Protein AF-A0A8X6QY34-F1 (afdb_monomer)

Organism: Nephila pilipes (NCBI:txid299642)

Secondary structure (DSSP, 8-state):
--HHHHHHHHHHHHHTT----HHHHHHHHHHHHHTTT-S---STTHHHHHHHHHHHHHHHS-HHHHHHHHHHSSPPPHHHHHHHHHHHHHHHHHHHHHHS------SS---S--TTSSTTPPPPSS-HHHHHIIIIIIIHHHH---HHHHHHHHHHTTTGGG-HHHHHHHHTS--TT--

InterPro domains:
  IPR051703 NF-kappa-B Signaling Regulator [PTHR46609] (2-179)

Radius of gyration: 26.58 Å; Cα contacts (8 Å, |Δi|>4): 79; chains: 1; bounding box: 64×50×68 Å

Sequence (179 aa):
MNVVNNLADNSKSLLFSANNNCVEQFHSIVAKFIGGKRVNFCLRRSYLARCSGAVISHNSGSFMSRVHKSMYNTSPGNFVKSTERRRENDLIRRKRKKSWPRCRKSLFLEKGHNKNYGVRAEKPDLSEDIFSQKKKGRLLSTLQLSIEERKSIERKTVEQRKSPLWREERRKRLTASDF

Mean predicted aligned error: 18.06 Å

Solvent-accessible surface area (backbone atoms only — not comparable to full-atom values): 10918 Å² total; per-residue (Å²): 132,61,69,66,57,58,48,62,77,42,43,66,38,62,76,66,71,48,84,77,47,66,67,59,57,50,47,58,42,32,44,59,59,49,51,68,93,73,65,82,87,85,52,90,64,55,65,58,54,28,46,54,50,28,51,47,29,71,76,63,70,42,40,68,53,52,51,40,30,74,75,65,78,40,83,61,58,68,66,62,55,50,54,42,50,49,50,50,51,50,53,52,51,51,53,57,60,66,73,46,84,69,81,69,79,70,81,78,70,69,90,61,73,50,52,89,52,67,98,70,30,60,75,72,98,57,56,70,68,59,45,49,48,49,49,58,60,55,51,46,50,73,67,63,67,54,75,66,56,49,54,52,50,50,70,69,23,70,66,35,91,78,24,68,64,33,54,52,61,47,73,78,45,94,46,97,89,70,126

Structure (mmCIF, N/CA/C/O backbone):
data_AF-A0A8X6QY34-F1
#
_entry.id   AF-A0A8X6QY34-F1
#
loop_
_atom_site.group_PDB
_atom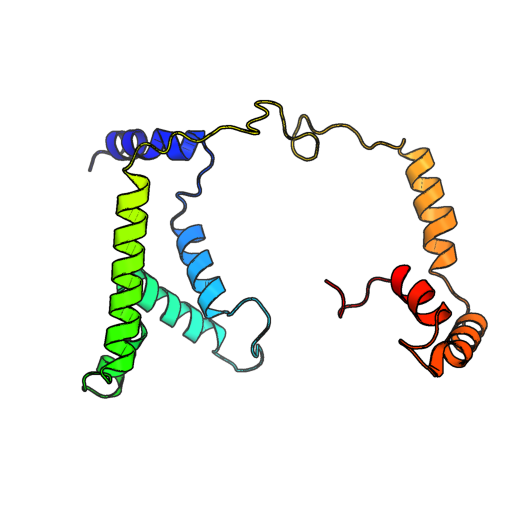_site.id
_atom_site.type_symbol
_atom_site.label_atom_id
_atom_site.label_alt_id
_atom_site.label_comp_id
_atom_site.label_asym_id
_atom_site.label_entity_id
_atom_site.label_seq_id
_atom_site.pdbx_PDB_ins_code
_atom_site.Cartn_x
_atom_site.Cartn_y
_atom_site.Cartn_z
_atom_site.occupancy
_atom_site.B_iso_or_equiv
_atom_site.auth_seq_id
_atom_site.auth_comp_id
_atom_site.auth_asym_id
_atom_site.auth_atom_id
_atom_site.pdbx_PDB_model_num
ATOM 1 N N . MET A 1 1 ? 32.448 5.132 -10.428 1.00 47.31 1 MET A N 1
ATOM 2 C CA . MET A 1 1 ? 31.646 6.212 -9.809 1.00 47.31 1 MET A CA 1
ATOM 3 C C . MET A 1 1 ? 32.173 6.456 -8.406 1.00 47.31 1 MET A C 1
ATOM 5 O O . MET A 1 1 ? 32.172 5.522 -7.617 1.00 47.31 1 MET A O 1
ATOM 9 N N . ASN A 1 2 ? 32.664 7.665 -8.119 1.00 67.06 2 ASN A N 1
ATOM 10 C CA . ASN A 1 2 ? 33.228 8.020 -6.814 1.00 67.06 2 ASN A CA 1
ATOM 11 C C . ASN A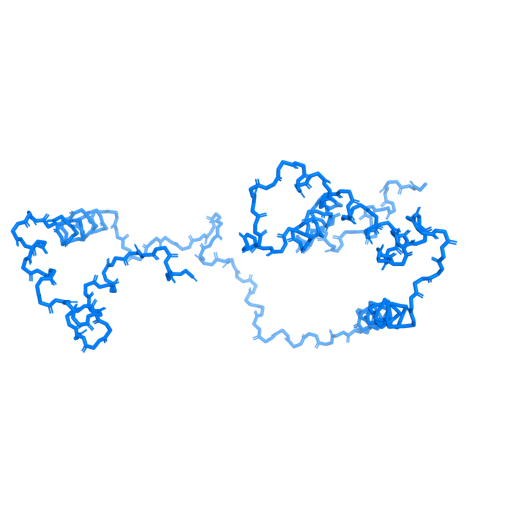 1 2 ? 32.153 7.957 -5.720 1.00 67.06 2 ASN A C 1
ATOM 13 O O . ASN A 1 2 ? 31.102 8.584 -5.851 1.00 67.06 2 ASN A O 1
ATOM 17 N N . VAL A 1 3 ? 32.427 7.230 -4.634 1.00 62.47 3 VAL A N 1
ATOM 18 C CA . VAL A 1 3 ? 31.523 7.077 -3.476 1.00 62.47 3 VAL A CA 1
ATOM 19 C C . VAL A 1 3 ? 31.117 8.440 -2.903 1.00 62.47 3 VAL A C 1
ATOM 21 O O . VAL A 1 3 ? 29.960 8.644 -2.544 1.00 62.47 3 VAL A O 1
ATOM 24 N N . VAL A 1 4 ? 32.043 9.402 -2.922 1.00 74.12 4 VAL A N 1
ATOM 25 C CA . VAL A 1 4 ? 31.829 10.789 -2.484 1.00 74.12 4 VAL A CA 1
ATOM 26 C C . VAL A 1 4 ? 30.781 11.511 -3.335 1.00 74.12 4 VAL A C 1
ATOM 28 O O . VAL A 1 4 ? 29.925 12.199 -2.789 1.00 74.12 4 VAL A O 1
ATOM 31 N N . ASN A 1 5 ? 30.778 11.302 -4.655 1.00 76.00 5 ASN A N 1
ATOM 32 C CA . ASN A 1 5 ? 29.801 11.936 -5.547 1.00 76.00 5 ASN A CA 1
ATOM 33 C C . ASN A 1 5 ? 28.402 11.352 -5.321 1.00 76.00 5 ASN A C 1
ATOM 35 O O . ASN A 1 5 ? 27.430 12.090 -5.227 1.00 76.00 5 ASN A O 1
ATOM 39 N N . ASN A 1 6 ? 28.311 10.035 -5.119 1.00 73.62 6 ASN A N 1
ATOM 40 C CA . ASN A 1 6 ? 27.042 9.376 -4.807 1.00 73.62 6 ASN A CA 1
ATOM 41 C C . ASN A 1 6 ? 26.473 9.837 -3.447 1.00 73.62 6 ASN A C 1
ATOM 43 O O . ASN A 1 6 ? 25.263 10.008 -3.291 1.00 73.62 6 ASN A O 1
ATOM 47 N N . LEU A 1 7 ? 27.344 10.085 -2.464 1.00 72.50 7 LEU A N 1
ATOM 48 C CA . LEU A 1 7 ? 26.958 10.658 -1.174 1.00 72.50 7 LEU A CA 1
ATOM 49 C C . LEU A 1 7 ? 26.492 12.114 -1.318 1.00 72.50 7 LEU A C 1
ATOM 51 O O . LEU A 1 7 ? 25.461 12.485 -0.756 1.00 72.50 7 LEU A O 1
ATOM 55 N N . ALA A 1 8 ? 27.216 12.924 -2.092 1.00 78.88 8 ALA A N 1
ATOM 56 C CA . ALA A 1 8 ? 26.880 14.322 -2.344 1.00 78.88 8 ALA A CA 1
ATOM 57 C C . ALA A 1 8 ? 25.523 14.459 -3.055 1.00 78.88 8 ALA A C 1
ATOM 59 O O . ALA A 1 8 ? 24.670 15.230 -2.603 1.00 78.88 8 ALA A O 1
ATOM 60 N N . ASP A 1 9 ? 25.277 13.643 -4.081 1.00 78.12 9 ASP A N 1
ATOM 61 C CA . ASP A 1 9 ? 24.031 13.638 -4.854 1.00 78.12 9 ASP A CA 1
ATOM 62 C C . ASP A 1 9 ? 22.816 13.228 -4.001 1.00 78.12 9 ASP A C 1
ATOM 64 O O . ASP A 1 9 ? 21.707 13.736 -4.192 1.00 78.12 9 ASP A O 1
ATOM 68 N N . ASN A 1 10 ? 23.024 12.356 -3.006 1.00 67.69 10 ASN A N 1
ATOM 69 C CA . ASN A 1 10 ? 21.971 11.844 -2.121 1.00 67.69 10 ASN A CA 1
ATOM 70 C C . ASN A 1 10 ? 21.897 12.531 -0.743 1.00 67.69 10 ASN A C 1
ATOM 72 O O . ASN A 1 10 ? 21.023 12.193 0.064 1.00 67.69 10 ASN A O 1
ATOM 76 N N . SER A 1 11 ? 22.755 13.521 -0.480 1.00 80.06 11 SER A N 1
ATOM 77 C CA . SER A 1 11 ? 22.876 14.242 0.799 1.00 80.06 11 SER A CA 1
ATOM 78 C C . SER A 1 11 ? 21.558 14.860 1.279 1.00 80.06 11 SER A C 1
ATOM 80 O O . SER A 1 11 ? 21.186 14.735 2.445 1.00 80.06 11 SER A O 1
ATOM 82 N N . LYS A 1 12 ? 20.788 15.461 0.364 1.00 72.88 12 LYS A N 1
ATOM 83 C CA . LYS A 1 12 ? 19.468 16.039 0.666 1.00 72.88 12 LYS A CA 1
ATOM 84 C C . LYS A 1 12 ? 18.485 14.974 1.150 1.00 72.88 12 LYS A C 1
ATOM 86 O O . LYS A 1 12 ? 17.752 15.211 2.100 1.00 72.88 12 LYS A O 1
ATOM 91 N N . SER A 1 13 ? 18.472 13.794 0.535 1.00 63.28 13 SER A N 1
ATOM 92 C CA . SER A 1 13 ? 17.581 12.709 0.952 1.00 63.28 13 SER A CA 1
ATOM 93 C C . SER A 1 13 ? 17.966 12.123 2.314 1.00 63.28 13 SER A C 1
ATOM 95 O O . SER A 1 13 ? 17.071 11.822 3.102 1.00 63.28 13 SER A O 1
ATOM 97 N N . LEU A 1 14 ? 19.268 12.032 2.618 1.00 64.62 14 LEU A N 1
ATOM 98 C CA . LEU A 1 14 ? 19.771 11.632 3.940 1.00 64.62 14 LEU A CA 1
ATOM 99 C C . LEU A 1 14 ? 19.335 12.623 5.030 1.00 64.62 14 LEU A C 1
ATOM 101 O O . LEU A 1 14 ? 18.800 12.208 6.055 1.00 64.62 14 LEU A O 1
ATOM 105 N N . LEU A 1 15 ? 19.472 13.928 4.772 1.00 70.81 15 LEU A N 1
ATOM 106 C CA . LEU A 1 15 ? 19.044 14.991 5.692 1.00 70.81 15 LEU A CA 1
ATOM 107 C C . LEU A 1 15 ? 17.536 14.965 5.988 1.00 70.81 15 LEU A C 1
ATOM 109 O O . LEU A 1 15 ? 17.121 15.304 7.092 1.00 70.81 15 LEU A O 1
ATOM 113 N N . PHE A 1 16 ? 16.709 14.552 5.024 1.00 66.25 16 PHE A N 1
ATOM 114 C CA . PHE A 1 16 ? 15.251 14.491 5.182 1.00 66.25 16 PHE A CA 1
ATOM 115 C C . PHE A 1 16 ? 14.717 13.109 5.588 1.00 66.25 16 PHE A C 1
ATOM 117 O O . PHE A 1 16 ? 13.502 12.916 5.556 1.00 66.25 16 PHE A O 1
ATOM 124 N N . SER A 1 17 ? 15.585 12.146 5.940 1.00 56.94 17 SER A N 1
ATOM 125 C CA . SER A 1 17 ? 15.195 10.743 6.190 1.00 56.94 17 SER A CA 1
ATOM 126 C C . SER A 1 17 ? 14.308 10.165 5.076 1.00 56.94 17 SER A C 1
ATOM 128 O O . SER A 1 17 ? 13.408 9.360 5.314 1.00 56.94 17 SER A O 1
ATOM 130 N N . ALA A 1 18 ? 14.533 10.605 3.836 1.00 56.53 18 ALA A N 1
ATOM 131 C CA . ALA A 1 18 ? 13.877 10.022 2.684 1.00 56.53 18 ALA A CA 1
ATOM 132 C C . ALA A 1 18 ? 14.521 8.656 2.436 1.00 56.53 18 ALA A C 1
ATOM 134 O O . ALA A 1 18 ? 15.740 8.531 2.320 1.00 56.53 18 ALA A O 1
ATOM 135 N N . ASN A 1 19 ? 13.695 7.620 2.389 1.00 53.44 19 ASN A N 1
ATOM 136 C CA . ASN A 1 19 ? 14.119 6.241 2.241 1.00 53.44 19 ASN A CA 1
ATOM 137 C C . ASN A 1 19 ? 14.734 5.980 0.857 1.00 53.44 19 ASN A C 1
ATOM 139 O O . ASN A 1 19 ? 14.080 5.602 -0.119 1.00 53.44 19 ASN A O 1
ATOM 143 N N . ASN A 1 20 ? 16.050 6.175 0.802 1.00 57.44 20 ASN A N 1
ATOM 144 C CA . ASN A 1 20 ? 16.925 5.813 -0.310 1.00 57.44 20 ASN A CA 1
ATOM 145 C C . ASN A 1 20 ? 17.249 4.315 -0.333 1.00 57.44 20 ASN A C 1
ATOM 147 O O . ASN A 1 20 ? 17.954 3.851 -1.225 1.00 57.44 20 ASN A O 1
ATOM 151 N N . ASN A 1 21 ? 16.775 3.565 0.662 1.00 71.75 21 ASN A N 1
ATOM 152 C CA . ASN A 1 21 ? 17.073 2.156 0.789 1.00 71.75 21 ASN A CA 1
ATOM 153 C C . ASN A 1 21 ? 16.403 1.383 -0.357 1.00 71.75 21 ASN A C 1
ATOM 155 O O . ASN A 1 21 ? 15.175 1.275 -0.429 1.00 71.75 21 ASN A O 1
ATOM 159 N N . CYS A 1 22 ? 17.219 0.837 -1.258 1.00 65.31 22 CYS A N 1
ATOM 160 C CA . CYS A 1 22 ? 16.758 0.015 -2.372 1.00 65.31 22 CYS A CA 1
ATOM 161 C C . CYS A 1 22 ? 15.928 -1.187 -1.888 1.00 65.31 22 CYS A C 1
ATOM 163 O O . CYS A 1 22 ? 14.970 -1.578 -2.555 1.00 65.31 22 CYS A O 1
ATOM 165 N N . VAL A 1 23 ? 16.221 -1.706 -0.691 1.00 69.62 23 VAL A N 1
ATOM 166 C CA . VAL A 1 23 ? 15.481 -2.805 -0.058 1.00 69.62 23 VAL A CA 1
ATOM 167 C C . VAL A 1 23 ? 14.067 -2.376 0.321 1.00 69.62 23 VAL A C 1
ATOM 169 O O . VAL A 1 23 ? 13.125 -3.132 0.088 1.00 69.62 23 VAL A O 1
ATOM 172 N N . GLU A 1 24 ? 13.888 -1.165 0.851 1.00 67.69 24 GLU A N 1
ATOM 173 C CA . GLU A 1 24 ? 12.564 -0.628 1.198 1.00 67.69 24 GLU A CA 1
ATOM 174 C C . GLU A 1 24 ? 11.744 -0.299 -0.051 1.00 67.69 24 GLU A C 1
ATOM 176 O O . GLU A 1 24 ? 10.546 -0.588 -0.115 1.00 67.69 24 GLU A O 1
ATOM 181 N N . GLN A 1 25 ? 12.389 0.248 -1.084 1.00 70.56 25 GLN A N 1
ATOM 182 C CA . GLN A 1 25 ? 11.740 0.509 -2.368 1.00 70.56 25 GLN A CA 1
ATOM 183 C C . GLN A 1 25 ? 11.274 -0.795 -3.025 1.00 70.56 25 GLN A C 1
ATOM 185 O O . GLN A 1 25 ? 10.124 -0.876 -3.468 1.00 70.56 25 GLN A O 1
ATOM 190 N N . PHE A 1 26 ? 12.107 -1.838 -3.011 1.00 75.94 26 PHE A N 1
ATOM 191 C CA . PHE A 1 26 ? 11.734 -3.171 -3.478 1.00 75.94 26 PHE A CA 1
ATOM 192 C C . PHE A 1 26 ? 10.603 -3.777 -2.635 1.00 75.94 26 PHE A C 1
ATOM 194 O O . PHE A 1 26 ? 9.593 -4.218 -3.189 1.00 75.94 26 PHE A O 1
ATOM 201 N N . HIS A 1 27 ? 10.698 -3.711 -1.304 1.00 77.12 27 HIS A N 1
ATOM 202 C CA . HIS A 1 27 ? 9.647 -4.195 -0.406 1.00 77.12 27 HIS A CA 1
ATOM 203 C C . HIS A 1 27 ? 8.309 -3.482 -0.620 1.00 77.12 27 HIS A C 1
ATOM 205 O O . HIS A 1 27 ? 7.257 -4.113 -0.523 1.00 77.12 27 HIS A O 1
ATOM 211 N N . SER A 1 28 ? 8.315 -2.202 -0.998 1.00 75.38 28 SER A N 1
ATOM 212 C CA . SER A 1 28 ? 7.088 -1.477 -1.351 1.00 75.38 28 SER A CA 1
ATOM 213 C C . SER A 1 28 ? 6.397 -2.041 -2.603 1.00 75.38 28 SER A C 1
ATOM 215 O O . SER A 1 28 ? 5.172 -1.977 -2.725 1.00 75.38 28 SER A O 1
ATOM 217 N N . ILE A 1 29 ? 7.159 -2.608 -3.543 1.00 75.81 29 ILE A N 1
ATOM 218 C CA . ILE A 1 29 ? 6.632 -3.260 -4.750 1.00 75.81 29 ILE A CA 1
ATOM 219 C C . ILE A 1 29 ? 6.145 -4.658 -4.400 1.00 75.81 29 ILE A C 1
ATOM 221 O O . ILE A 1 29 ? 5.027 -5.011 -4.767 1.00 75.81 29 ILE A O 1
ATOM 225 N N . VAL A 1 30 ? 6.924 -5.410 -3.622 1.00 78.94 30 VAL A N 1
ATOM 226 C CA . VAL A 1 30 ? 6.508 -6.706 -3.073 1.00 78.94 30 VAL A CA 1
ATOM 227 C C . VAL A 1 30 ? 5.177 -6.566 -2.327 1.00 78.94 30 VAL A C 1
ATOM 229 O O . VAL A 1 30 ? 4.250 -7.324 -2.594 1.00 78.94 30 VAL A O 1
ATOM 232 N N . ALA A 1 31 ? 5.004 -5.533 -1.500 1.00 76.62 31 ALA A N 1
ATOM 233 C CA . ALA A 1 31 ? 3.750 -5.256 -0.796 1.00 76.62 31 ALA A CA 1
ATOM 234 C C . ALA A 1 31 ? 2.551 -5.016 -1.739 1.00 76.62 31 ALA A C 1
ATOM 236 O O . ALA A 1 31 ? 1.438 -5.462 -1.446 1.00 76.62 31 ALA A O 1
ATOM 237 N N . LYS A 1 32 ? 2.766 -4.365 -2.893 1.00 74.62 32 LYS A N 1
ATOM 238 C CA . LYS A 1 32 ? 1.733 -4.175 -3.932 1.00 74.62 32 LYS A CA 1
ATOM 239 C C . LYS A 1 32 ? 1.382 -5.483 -4.633 1.00 74.62 32 LYS A C 1
ATOM 241 O O . LYS A 1 32 ? 0.205 -5.739 -4.853 1.00 74.62 32 LYS A O 1
ATOM 246 N N . PHE A 1 33 ? 2.377 -6.317 -4.937 1.00 72.69 33 PHE A N 1
ATOM 247 C CA . PHE A 1 33 ? 2.165 -7.664 -5.484 1.00 72.69 33 PHE A CA 1
ATOM 248 C C . PHE A 1 33 ? 1.484 -8.599 -4.476 1.00 72.69 33 PHE A C 1
ATOM 250 O O . PHE A 1 33 ? 0.731 -9.487 -4.861 1.00 72.69 33 PHE A O 1
ATOM 257 N N . ILE A 1 34 ? 1.707 -8.380 -3.180 1.00 71.62 34 ILE A N 1
ATOM 258 C CA . ILE A 1 34 ? 1.012 -9.074 -2.091 1.00 71.62 34 ILE A CA 1
ATOM 259 C C . ILE A 1 34 ? -0.434 -8.592 -1.938 1.00 71.62 34 ILE A C 1
ATOM 261 O O . ILE A 1 34 ? -1.250 -9.332 -1.391 1.00 71.62 34 ILE A O 1
ATOM 265 N N . GLY A 1 35 ? -0.776 -7.410 -2.460 1.00 59.25 35 GLY A N 1
ATOM 266 C CA . GLY A 1 35 ? -2.141 -6.891 -2.447 1.00 59.25 35 GLY A CA 1
ATOM 267 C C . GLY A 1 35 ? -2.627 -6.512 -1.049 1.00 59.25 35 GLY A C 1
ATOM 268 O O . GLY A 1 35 ? -3.811 -6.658 -0.768 1.00 59.25 35 GLY A O 1
ATOM 269 N N . GLY A 1 36 ? -1.720 -6.082 -0.159 1.00 53.62 36 GLY A N 1
ATOM 270 C CA . GLY A 1 36 ? -2.061 -5.616 1.190 1.00 53.62 36 GLY A CA 1
ATOM 271 C C . GLY A 1 36 ? -2.934 -6.601 1.978 1.00 53.62 36 GLY A C 1
ATOM 272 O O . GLY A 1 36 ? -4.124 -6.371 2.135 1.00 53.62 36 GLY A O 1
ATOM 273 N N . LYS A 1 37 ? -2.349 -7.697 2.483 1.00 52.19 37 LYS A N 1
ATOM 274 C CA . LYS A 1 37 ? -2.944 -8.678 3.425 1.00 52.19 37 LYS A CA 1
ATOM 275 C C . LYS A 1 37 ? -4.283 -9.364 3.042 1.00 52.19 37 LYS A C 1
ATOM 277 O O . LYS A 1 37 ? -4.610 -10.347 3.695 1.00 52.19 37 LYS A O 1
ATOM 282 N N . ARG A 1 38 ? -5.044 -8.936 2.023 1.00 51.84 38 ARG A N 1
ATOM 283 C CA . ARG A 1 38 ? -6.468 -9.316 1.855 1.00 51.84 38 ARG A CA 1
ATOM 284 C C . ARG A 1 38 ? -6.807 -10.356 0.776 1.00 51.84 38 ARG A C 1
ATOM 286 O O . ARG A 1 38 ? -7.947 -10.800 0.747 1.00 51.84 38 ARG A O 1
ATOM 293 N N . VAL A 1 39 ? -5.873 -10.800 -0.072 1.00 51.47 39 VAL A N 1
ATOM 294 C CA . VAL A 1 39 ? -6.180 -11.781 -1.137 1.00 51.47 39 VAL A CA 1
ATOM 295 C C . VAL A 1 39 ? -5.322 -13.045 -0.986 1.00 51.47 39 VAL A C 1
ATOM 297 O O . VAL A 1 39 ? -4.132 -13.046 -1.285 1.00 51.47 39 VAL A O 1
ATOM 300 N N . ASN A 1 40 ? -5.968 -14.093 -0.464 1.00 47.56 40 ASN A N 1
ATOM 301 C CA . ASN A 1 40 ? -5.603 -15.517 -0.418 1.00 47.56 40 ASN A CA 1
ATOM 302 C C . ASN A 1 40 ? -4.131 -15.893 -0.110 1.00 47.56 40 ASN A C 1
ATOM 304 O O . ASN A 1 40 ? -3.276 -15.987 -0.991 1.00 47.56 40 ASN A O 1
ATOM 308 N N . PHE A 1 41 ? -3.857 -16.200 1.164 1.00 51.81 41 PHE A N 1
ATOM 309 C CA . PHE A 1 41 ? -2.549 -16.633 1.685 1.00 51.81 41 PHE A CA 1
ATOM 310 C C . PHE A 1 41 ? -2.280 -18.148 1.567 1.00 51.81 41 PHE A C 1
ATOM 312 O O . PHE A 1 41 ? -1.158 -18.582 1.813 1.00 51.81 41 PHE A O 1
ATOM 319 N N . CYS A 1 42 ? -3.274 -18.961 1.192 1.00 48.06 42 CYS A N 1
ATOM 320 C CA . CYS A 1 42 ? -3.238 -20.406 1.461 1.00 48.06 42 CYS A CA 1
ATOM 321 C C . CYS A 1 42 ? -2.684 -21.294 0.331 1.00 48.06 42 CYS A C 1
ATOM 323 O O . CYS A 1 42 ? -2.687 -22.513 0.466 1.00 48.06 42 CYS A O 1
ATOM 325 N N . LEU A 1 43 ? -2.173 -20.732 -0.770 1.00 54.91 43 LEU A N 1
ATOM 326 C CA . LEU A 1 43 ? -1.549 -21.531 -1.834 1.00 54.91 43 LEU A CA 1
ATOM 327 C C . LEU A 1 43 ? -0.022 -21.578 -1.660 1.00 54.91 43 LEU A C 1
ATOM 329 O O . LEU A 1 43 ? 0.662 -20.545 -1.697 1.00 54.91 43 LEU A O 1
ATOM 333 N N . ARG A 1 44 ? 0.523 -22.790 -1.487 1.00 56.56 44 ARG A N 1
ATOM 334 C CA . ARG A 1 44 ? 1.969 -23.077 -1.445 1.00 56.56 44 ARG A CA 1
ATOM 335 C C . ARG A 1 44 ? 2.647 -22.473 -2.691 1.00 56.56 44 ARG A C 1
ATOM 337 O O . ARG A 1 44 ? 2.172 -22.668 -3.802 1.00 56.56 44 ARG A O 1
ATOM 344 N N . ARG A 1 45 ? 3.759 -21.741 -2.502 1.00 61.94 45 ARG A N 1
ATOM 345 C CA . ARG A 1 45 ? 4.518 -20.950 -3.516 1.00 61.94 45 ARG A CA 1
ATOM 346 C C . ARG A 1 45 ? 3.911 -19.604 -3.955 1.00 61.94 45 ARG A C 1
ATOM 348 O O . ARG A 1 45 ? 4.560 -18.888 -4.717 1.00 61.94 45 ARG A O 1
ATOM 355 N N . SER A 1 46 ? 2.752 -19.189 -3.435 1.00 71.50 46 SER A N 1
ATOM 356 C CA . SER A 1 46 ? 2.141 -17.897 -3.805 1.00 71.50 46 SER A CA 1
ATOM 357 C C . SER A 1 46 ? 3.001 -16.677 -3.449 1.00 71.50 46 SER A C 1
ATOM 359 O O . SER A 1 46 ? 2.991 -15.682 -4.168 1.00 71.50 46 SER A O 1
ATOM 361 N N . TYR A 1 47 ? 3.746 -16.718 -2.340 1.00 78.25 47 TYR A N 1
ATOM 362 C CA . TYR A 1 47 ? 4.640 -15.626 -1.941 1.00 78.25 47 TYR A CA 1
ATOM 363 C C . TYR A 1 47 ? 5.862 -15.530 -2.861 1.00 78.25 47 TYR A C 1
ATOM 365 O O . TYR A 1 47 ? 6.161 -14.454 -3.368 1.00 78.25 47 TYR A O 1
ATOM 373 N N . LEU A 1 48 ? 6.510 -16.664 -3.152 1.00 82.88 48 LEU A N 1
ATOM 374 C CA . LEU A 1 48 ? 7.673 -16.709 -4.039 1.00 82.88 48 LEU A CA 1
ATOM 375 C C . LEU A 1 48 ? 7.330 -16.167 -5.433 1.00 82.88 48 LEU A C 1
ATOM 377 O O . LEU A 1 48 ? 8.031 -15.294 -5.928 1.00 82.88 48 LEU A O 1
ATOM 381 N N . ALA A 1 49 ? 6.208 -16.601 -6.018 1.00 81.69 49 ALA A N 1
ATOM 382 C CA . ALA A 1 49 ? 5.747 -16.101 -7.314 1.00 81.69 49 ALA A CA 1
ATOM 383 C C . ALA A 1 49 ? 5.487 -14.582 -7.304 1.00 81.69 49 ALA A C 1
ATOM 385 O O . ALA A 1 49 ? 5.813 -13.888 -8.268 1.00 81.69 49 ALA A O 1
ATOM 386 N N . ARG A 1 50 ? 4.955 -14.042 -6.199 1.00 81.31 50 ARG A N 1
ATOM 387 C CA . ARG A 1 50 ? 4.754 -12.595 -6.016 1.00 81.31 50 ARG A CA 1
ATOM 388 C C . ARG A 1 50 ? 6.074 -11.836 -5.905 1.00 81.31 50 ARG A C 1
ATOM 390 O O . ARG A 1 50 ? 6.205 -10.781 -6.520 1.00 81.31 50 ARG A O 1
ATOM 397 N N . CYS A 1 51 ? 7.057 -12.376 -5.189 1.00 84.31 51 CYS A N 1
ATOM 398 C CA . CYS A 1 51 ? 8.403 -11.805 -5.126 1.00 84.31 51 CYS A CA 1
ATOM 399 C C . CYS A 1 51 ? 9.084 -11.829 -6.499 1.00 84.31 51 CYS A C 1
ATOM 401 O O . CYS A 1 51 ? 9.597 -10.803 -6.938 1.00 84.31 51 CYS A O 1
ATOM 403 N N . SER A 1 52 ? 9.017 -12.946 -7.226 1.00 86.06 52 SER A N 1
ATOM 404 C CA . SER A 1 52 ? 9.534 -13.043 -8.597 1.00 86.06 52 SER A CA 1
ATOM 405 C C . SER A 1 52 ? 8.845 -12.047 -9.538 1.00 86.06 52 SER A C 1
ATOM 407 O O . SER A 1 52 ? 9.514 -11.355 -10.304 1.00 86.06 52 SER A O 1
ATOM 409 N N . GLY A 1 53 ? 7.521 -11.895 -9.439 1.00 85.75 53 GLY A N 1
ATOM 410 C CA . GLY A 1 53 ? 6.776 -10.891 -10.203 1.00 85.75 53 GLY A CA 1
ATOM 411 C C . GLY A 1 53 ? 7.178 -9.454 -9.859 1.00 85.75 53 GLY A C 1
ATOM 412 O O . GLY A 1 53 ? 7.355 -8.630 -10.759 1.00 85.75 53 GLY A O 1
ATOM 413 N N . ALA A 1 54 ? 7.414 -9.167 -8.577 1.00 85.31 54 ALA A N 1
ATOM 414 C CA . ALA A 1 54 ? 7.921 -7.878 -8.120 1.00 85.31 54 ALA A CA 1
ATOM 415 C C . ALA A 1 54 ? 9.314 -7.569 -8.688 1.00 85.31 54 ALA A C 1
ATOM 417 O O . ALA A 1 54 ? 9.538 -6.443 -9.128 1.00 85.31 54 ALA A O 1
ATOM 418 N N . VAL A 1 55 ? 10.215 -8.557 -8.753 1.00 88.56 55 VAL A N 1
ATOM 419 C CA . VAL A 1 55 ? 11.543 -8.410 -9.381 1.00 88.56 55 VAL A CA 1
ATOM 420 C C . VAL A 1 55 ? 11.407 -8.047 -10.857 1.00 88.56 55 VAL A C 1
ATOM 422 O O . VAL A 1 55 ? 11.985 -7.055 -11.305 1.00 88.56 55 VAL A O 1
ATOM 425 N N . ILE A 1 56 ? 10.592 -8.793 -11.609 1.00 89.31 56 ILE A N 1
ATOM 426 C CA . ILE A 1 56 ? 10.353 -8.516 -13.033 1.00 89.31 56 ILE A CA 1
ATOM 427 C C . ILE A 1 56 ? 9.792 -7.100 -13.198 1.00 89.31 56 ILE A C 1
ATOM 429 O O . ILE A 1 56 ? 10.281 -6.336 -14.031 1.00 89.31 56 ILE A O 1
ATOM 433 N N . SER A 1 57 ? 8.805 -6.713 -12.388 1.00 87.06 57 SER A N 1
ATOM 434 C CA . SER A 1 57 ? 8.201 -5.381 -12.447 1.00 87.06 57 SER A CA 1
ATOM 435 C C . SER A 1 57 ? 9.171 -4.259 -12.091 1.00 87.06 57 SER A C 1
ATOM 437 O O . SER A 1 57 ? 9.120 -3.212 -12.733 1.00 87.06 57 SER A O 1
ATOM 439 N N . HIS A 1 58 ? 10.008 -4.444 -11.070 1.00 85.00 58 HIS A N 1
ATOM 440 C CA . HIS A 1 58 ? 10.975 -3.443 -10.625 1.00 85.00 58 HIS A CA 1
ATOM 441 C C . HIS A 1 58 ? 12.035 -3.194 -11.700 1.00 85.00 58 HIS A C 1
ATOM 443 O O . HIS A 1 58 ? 12.332 -2.046 -12.012 1.00 85.00 58 HIS A O 1
ATOM 449 N N . ASN A 1 59 ? 12.539 -4.264 -12.317 1.00 87.19 59 ASN A N 1
ATOM 450 C CA . ASN A 1 59 ? 13.618 -4.166 -13.297 1.00 87.19 59 ASN A CA 1
ATOM 451 C C . ASN A 1 59 ? 13.128 -3.709 -14.677 1.00 87.19 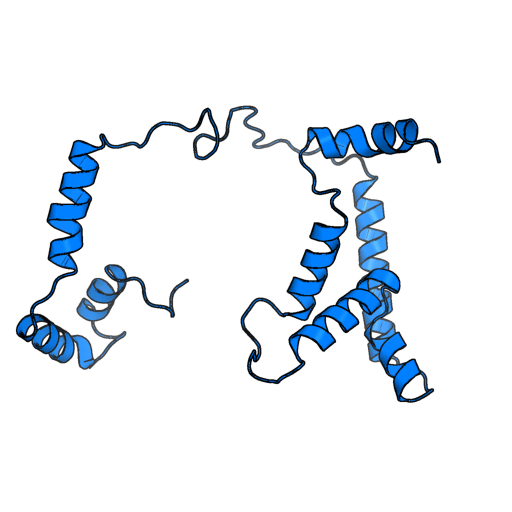59 ASN A C 1
ATOM 453 O O . ASN A 1 59 ? 13.854 -3.022 -15.386 1.00 87.19 59 ASN A O 1
ATOM 457 N N . SER A 1 60 ? 11.914 -4.098 -15.082 1.00 84.44 60 SER A N 1
ATOM 458 C CA . SER A 1 60 ? 11.433 -3.862 -16.451 1.00 84.44 60 SER A CA 1
ATOM 459 C C . SER A 1 60 ? 10.355 -2.794 -16.605 1.00 84.44 60 SER A C 1
ATOM 461 O O . SER A 1 60 ? 10.100 -2.372 -17.732 1.00 84.44 60 SER A O 1
ATOM 463 N N . GLY A 1 61 ? 9.642 -2.427 -15.536 1.00 81.31 61 GLY A N 1
ATOM 464 C CA . GL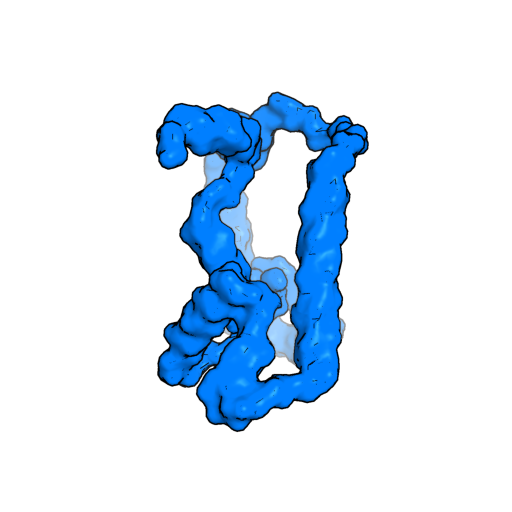Y A 1 61 ? 8.469 -1.541 -15.598 1.00 81.31 61 GLY A CA 1
ATOM 465 C C . GLY A 1 61 ? 7.255 -2.089 -16.375 1.00 81.31 61 GLY A C 1
ATOM 466 O O . GLY A 1 61 ? 6.178 -1.503 -16.300 1.00 81.31 61 GLY A O 1
ATOM 467 N N . SER A 1 62 ? 7.402 -3.222 -17.071 1.00 84.50 62 SER A N 1
ATOM 468 C CA . SER A 1 62 ? 6.453 -3.821 -18.025 1.00 84.50 62 SER A CA 1
ATOM 469 C C . SER A 1 62 ? 6.222 -5.303 -17.703 1.00 84.50 62 SER A C 1
ATOM 471 O O . SER A 1 62 ? 6.526 -6.212 -18.479 1.00 84.50 62 SER A O 1
ATOM 4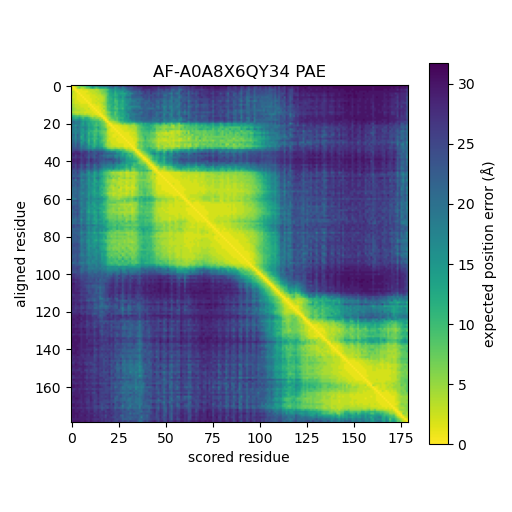73 N N . PHE A 1 63 ? 5.733 -5.547 -16.485 1.00 87.88 63 PHE A N 1
ATOM 474 C CA . PHE A 1 63 ? 5.558 -6.888 -15.927 1.00 87.88 63 PHE A CA 1
ATOM 475 C C . PHE A 1 63 ? 4.662 -7.789 -16.787 1.00 87.88 63 PHE A C 1
ATOM 477 O O . PHE A 1 63 ? 5.067 -8.897 -17.139 1.00 87.88 63 PHE A O 1
ATOM 484 N N . MET A 1 64 ? 3.462 -7.325 -17.139 1.00 89.50 64 MET A N 1
ATOM 485 C CA . MET A 1 64 ? 2.460 -8.152 -17.813 1.00 89.50 64 MET A CA 1
ATOM 486 C C . MET A 1 64 ? 2.910 -8.492 -19.228 1.00 89.50 64 MET A C 1
ATOM 488 O O . MET A 1 64 ? 2.809 -9.645 -19.646 1.00 89.50 64 MET A O 1
ATOM 492 N N . SER A 1 65 ? 3.474 -7.518 -19.949 1.00 91.94 65 SER A N 1
ATOM 493 C CA . SER A 1 65 ? 3.974 -7.771 -21.299 1.00 91.94 65 SER A CA 1
ATOM 494 C C . SER A 1 65 ? 5.135 -8.751 -21.321 1.00 91.94 65 SER A C 1
ATOM 496 O O . SER A 1 65 ? 5.217 -9.581 -22.226 1.00 91.94 65 SER A O 1
ATOM 498 N N . ARG A 1 66 ? 6.043 -8.663 -20.346 1.00 91.19 66 ARG A N 1
ATOM 499 C CA . ARG A 1 66 ? 7.239 -9.508 -20.307 1.00 91.19 66 ARG A CA 1
ATOM 500 C C . ARG A 1 66 ? 6.912 -10.943 -19.913 1.00 91.19 66 ARG A C 1
ATOM 502 O O . ARG A 1 66 ? 7.414 -11.862 -20.551 1.00 91.19 66 ARG A O 1
ATOM 509 N N . VAL A 1 67 ? 6.018 -11.129 -18.941 1.00 92.31 67 VAL A N 1
ATOM 510 C CA . VAL A 1 67 ? 5.513 -12.460 -18.577 1.00 92.31 67 VAL A CA 1
ATOM 511 C C . VAL A 1 67 ? 4.751 -13.085 -19.746 1.00 92.31 67 VAL A C 1
ATOM 513 O O . VAL A 1 67 ? 5.046 -14.216 -20.110 1.00 92.31 67 VAL A O 1
ATOM 516 N N . HIS A 1 68 ? 3.852 -12.345 -20.403 1.00 93.31 68 HIS A N 1
ATOM 517 C CA . HIS A 1 68 ? 3.099 -12.865 -21.549 1.00 93.31 68 HIS A CA 1
ATOM 518 C C . HIS A 1 68 ? 4.012 -13.314 -22.694 1.00 93.31 68 HIS A C 1
ATOM 520 O O . HIS A 1 68 ? 3.867 -14.421 -23.204 1.00 93.31 68 HIS A O 1
ATOM 526 N N . LYS A 1 69 ? 4.979 -12.473 -23.082 1.00 94.56 69 LYS A N 1
ATOM 527 C CA . LYS A 1 69 ? 5.943 -12.817 -24.136 1.00 94.56 69 LYS A CA 1
ATOM 528 C C . LYS A 1 69 ? 6.772 -14.041 -23.771 1.00 94.56 69 LYS A C 1
ATOM 530 O O . LYS A 1 69 ? 7.005 -14.871 -24.634 1.00 94.56 69 LYS A O 1
ATOM 535 N N . SER A 1 70 ? 7.182 -14.160 -22.509 1.00 93.50 70 SER A N 1
ATOM 536 C CA . SER A 1 70 ? 7.950 -15.313 -22.038 1.00 93.50 70 SER A CA 1
ATOM 537 C C . SER A 1 70 ? 7.133 -16.606 -21.999 1.00 93.50 70 SER A C 1
ATOM 539 O O . SER A 1 70 ? 7.711 -17.670 -22.175 1.00 93.50 70 SER A O 1
ATOM 541 N N . MET A 1 71 ? 5.830 -16.533 -21.717 1.00 93.12 71 MET A N 1
ATOM 542 C CA . MET A 1 71 ? 4.972 -17.718 -21.599 1.00 93.12 71 MET A CA 1
ATOM 543 C C . MET A 1 71 ? 4.432 -18.194 -22.947 1.00 93.12 71 MET A C 1
ATOM 545 O O . MET A 1 71 ? 4.345 -19.394 -23.176 1.00 93.12 71 MET A O 1
ATOM 549 N N . TYR A 1 72 ? 4.059 -17.263 -23.827 1.00 93.44 72 TYR A N 1
ATOM 550 C CA . TYR A 1 72 ? 3.316 -17.572 -25.051 1.00 93.44 72 TYR A CA 1
ATOM 551 C C . TYR A 1 72 ? 4.088 -17.255 -26.333 1.00 93.44 72 TYR A C 1
ATOM 553 O O . TYR A 1 72 ? 3.514 -17.376 -27.411 1.00 93.44 72 TYR A O 1
ATOM 561 N N . ASN A 1 73 ? 5.339 -16.777 -26.241 1.00 94.00 73 ASN A N 1
ATOM 562 C CA . ASN A 1 73 ? 6.169 -16.317 -27.370 1.00 94.00 73 ASN A CA 1
ATOM 563 C C . ASN A 1 73 ? 5.464 -15.335 -28.324 1.00 94.00 73 ASN A C 1
ATOM 565 O O . ASN A 1 73 ? 5.867 -15.128 -29.465 1.00 94.00 73 ASN A O 1
ATOM 569 N N . THR A 1 74 ? 4.414 -14.685 -27.833 1.00 94.19 74 THR A N 1
ATOM 570 C CA . THR A 1 74 ? 3.551 -13.785 -28.586 1.00 94.19 74 THR A CA 1
ATOM 571 C C . THR A 1 74 ? 3.414 -12.467 -27.845 1.00 94.19 74 THR A C 1
ATOM 573 O O . THR A 1 74 ? 3.583 -12.357 -26.623 1.00 94.19 74 THR A O 1
ATOM 576 N N . SER A 1 75 ? 3.122 -11.414 -28.603 1.00 90.56 75 SER A N 1
ATOM 577 C CA . SER A 1 75 ? 2.870 -10.111 -28.009 1.00 90.56 75 SER A CA 1
ATOM 578 C C . SER A 1 75 ? 1.519 -10.092 -27.290 1.00 90.56 75 SER A C 1
ATOM 580 O O . SER A 1 75 ? 0.538 -10.572 -27.850 1.00 90.56 75 SER A O 1
ATOM 582 N N . PRO A 1 76 ? 1.430 -9.471 -26.103 1.00 92.44 76 PRO A N 1
ATOM 583 C CA . PRO A 1 76 ? 0.151 -9.287 -25.428 1.00 92.44 76 PRO A CA 1
ATOM 584 C C . PRO A 1 76 ? -0.762 -8.353 -26.234 1.00 92.44 76 PRO A C 1
ATOM 586 O O . PRO A 1 76 ? -0.293 -7.531 -27.035 1.00 92.44 76 PRO A O 1
ATOM 589 N N . GLY A 1 77 ? -2.065 -8.438 -25.971 1.00 93.75 77 GLY A N 1
ATOM 590 C CA . GLY A 1 77 ? -3.066 -7.571 -26.589 1.00 93.75 77 GLY A CA 1
ATOM 591 C C . GLY A 1 77 ? -2.847 -6.078 -26.309 1.00 93.75 77 GLY A C 1
ATOM 592 O O . GLY A 1 77 ? -2.171 -5.673 -25.356 1.00 93.75 77 GLY A O 1
ATOM 593 N N . ASN A 1 78 ? -3.468 -5.236 -27.138 1.00 93.25 78 ASN A N 1
ATOM 594 C CA . ASN A 1 78 ? -3.296 -3.779 -27.094 1.00 93.25 78 ASN A CA 1
ATOM 595 C C . ASN A 1 78 ? -3.694 -3.156 -25.750 1.00 93.25 78 ASN A C 1
ATOM 597 O O . ASN A 1 78 ? -3.084 -2.173 -25.339 1.00 93.25 78 ASN A O 1
ATOM 601 N N . PHE A 1 79 ? -4.657 -3.746 -25.039 1.00 92.81 79 PHE A N 1
ATOM 602 C CA . PHE A 1 79 ? -5.076 -3.286 -23.714 1.00 92.81 79 PHE A CA 1
ATOM 603 C C . PHE A 1 79 ? -3.948 -3.368 -22.671 1.00 92.81 79 PHE A C 1
ATOM 605 O O . PHE A 1 79 ? -3.696 -2.424 -21.922 1.00 92.81 79 PHE A O 1
ATOM 612 N N . VAL A 1 80 ? -3.207 -4.478 -22.641 1.00 91.31 80 VAL A N 1
ATOM 613 C CA . VAL A 1 80 ? -2.077 -4.644 -21.713 1.00 91.31 80 VAL A CA 1
ATOM 614 C C . VAL A 1 80 ? -0.978 -3.638 -22.052 1.00 91.31 80 VAL A C 1
ATOM 616 O O . VAL A 1 80 ? -0.493 -2.917 -21.182 1.00 91.31 80 VAL A O 1
ATOM 619 N N . LYS A 1 81 ? -0.652 -3.502 -23.340 1.00 91.81 81 LYS A N 1
ATOM 620 C CA . LYS A 1 81 ? 0.350 -2.534 -23.807 1.00 91.81 81 LYS A CA 1
ATOM 621 C C . LYS A 1 81 ? -0.043 -1.089 -23.483 1.00 91.81 81 LYS A C 1
ATOM 623 O O . LYS A 1 81 ? 0.805 -0.303 -23.067 1.00 91.81 81 LYS A O 1
ATOM 628 N N . SER A 1 82 ? -1.314 -0.722 -23.659 1.00 92.44 82 SER A N 1
ATOM 629 C CA . SER A 1 82 ? -1.797 0.642 -23.414 1.00 92.44 82 SER A CA 1
ATOM 630 C C . SER A 1 82 ? -1.792 0.993 -21.927 1.00 92.44 82 SER A C 1
ATOM 632 O O . SER A 1 82 ? -1.387 2.097 -21.560 1.00 92.44 82 SER A O 1
ATOM 634 N N . THR A 1 83 ? -2.172 0.053 -21.058 1.00 89.19 83 THR A N 1
ATOM 635 C CA . THR A 1 83 ? -2.145 0.253 -19.602 1.00 89.19 83 THR A CA 1
ATOM 636 C C . THR A 1 83 ? -0.721 0.396 -19.069 1.00 89.19 83 THR A C 1
ATOM 638 O O . THR A 1 83 ? -0.467 1.284 -18.251 1.00 89.19 83 THR A O 1
ATOM 641 N N . GLU A 1 84 ? 0.227 -0.406 -19.556 1.00 91.25 84 GLU A N 1
ATOM 642 C CA . GLU A 1 84 ? 1.643 -0.279 -19.194 1.00 91.25 84 GLU A CA 1
ATOM 643 C C . GLU A 1 84 ? 2.251 1.031 -19.714 1.00 91.25 84 GLU A C 1
ATOM 645 O O . GLU A 1 84 ? 2.857 1.764 -18.930 1.00 91.25 84 GLU A O 1
ATOM 650 N N . ARG A 1 85 ? 1.992 1.405 -20.976 1.00 90.69 85 ARG A N 1
ATOM 651 C CA . ARG A 1 85 ? 2.423 2.699 -21.540 1.00 90.69 85 ARG A CA 1
ATOM 652 C C . ARG A 1 85 ? 1.844 3.883 -20.759 1.00 90.69 85 ARG A C 1
ATOM 654 O O . ARG A 1 85 ? 2.540 4.864 -20.509 1.00 90.69 85 ARG A O 1
ATOM 661 N N . ARG A 1 86 ? 0.582 3.803 -20.322 1.00 90.38 86 ARG A N 1
ATOM 662 C CA . ARG A 1 86 ? -0.035 4.836 -19.474 1.00 90.38 86 ARG A CA 1
ATOM 663 C C . ARG A 1 86 ? 0.686 4.964 -18.131 1.00 90.38 86 ARG A C 1
ATOM 665 O O . ARG A 1 86 ? 0.972 6.083 -17.713 1.00 90.38 86 ARG A O 1
ATOM 672 N N . ARG A 1 87 ? 1.021 3.844 -17.478 1.00 86.44 87 ARG A N 1
ATOM 673 C CA . ARG A 1 87 ? 1.792 3.852 -16.220 1.00 86.44 87 ARG A CA 1
ATOM 674 C C . ARG A 1 87 ? 3.180 4.458 -16.406 1.00 86.44 87 ARG A C 1
ATOM 676 O O . ARG A 1 87 ? 3.604 5.248 -15.567 1.00 86.44 87 ARG A O 1
ATOM 683 N N . GLU A 1 88 ? 3.868 4.115 -17.489 1.00 88.12 88 GLU A N 1
ATOM 684 C CA . GLU A 1 88 ? 5.172 4.687 -17.831 1.00 88.12 88 GLU A CA 1
ATOM 685 C C . GLU A 1 88 ? 5.082 6.208 -18.028 1.00 88.12 88 GLU A C 1
ATOM 687 O O . GLU A 1 88 ? 5.813 6.965 -17.385 1.00 88.12 88 GLU A O 1
ATOM 692 N N . ASN A 1 89 ? 4.108 6.669 -18.814 1.00 89.38 89 ASN A N 1
ATOM 693 C CA . ASN A 1 89 ? 3.851 8.093 -19.025 1.00 89.38 89 ASN A CA 1
ATOM 694 C C . ASN A 1 89 ? 3.531 8.827 -17.715 1.00 89.38 89 ASN A C 1
ATOM 696 O O . ASN A 1 89 ? 4.035 9.928 -17.480 1.00 89.38 89 ASN A O 1
ATOM 700 N N . ASP A 1 90 ? 2.745 8.219 -16.825 1.00 86.56 90 ASP A N 1
ATOM 701 C CA . ASP A 1 90 ? 2.449 8.779 -15.505 1.00 86.56 90 ASP A CA 1
ATOM 702 C C . ASP A 1 90 ? 3.704 8.877 -14.626 1.00 86.56 90 ASP A C 1
ATOM 704 O O . ASP A 1 90 ? 3.888 9.875 -13.921 1.00 86.56 90 ASP A O 1
ATOM 708 N N . LEU A 1 91 ? 4.598 7.885 -14.674 1.00 83.00 91 LEU A N 1
ATOM 709 C CA . LEU A 1 91 ? 5.884 7.925 -13.973 1.00 83.00 91 LEU A CA 1
ATOM 710 C C . LEU A 1 91 ? 6.779 9.046 -14.514 1.00 83.00 91 LEU A C 1
ATOM 712 O O . LEU A 1 91 ? 7.321 9.822 -13.722 1.00 83.00 91 LEU A O 1
ATOM 716 N N . ILE A 1 92 ? 6.888 9.184 -15.837 1.00 85.94 92 ILE A N 1
ATOM 717 C CA . ILE A 1 9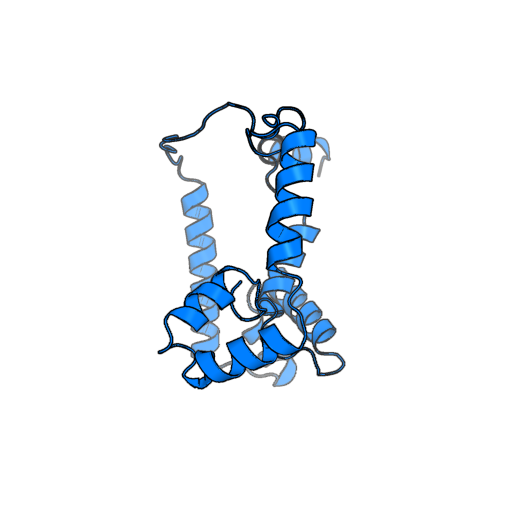2 ? 7.638 10.265 -16.494 1.00 85.94 92 ILE A CA 1
ATOM 718 C C . ILE A 1 92 ? 7.053 11.629 -16.107 1.00 85.94 92 ILE A C 1
ATOM 720 O O . ILE A 1 92 ? 7.785 12.531 -15.690 1.00 85.94 92 ILE A O 1
ATOM 724 N N . ARG A 1 93 ? 5.725 11.779 -16.154 1.00 83.56 93 ARG A N 1
ATOM 725 C CA . ARG A 1 93 ? 5.022 13.006 -15.754 1.00 83.56 93 ARG A CA 1
ATOM 726 C C . ARG A 1 93 ? 5.261 13.341 -14.282 1.00 83.56 93 ARG A C 1
ATOM 728 O O . ARG A 1 93 ? 5.482 14.504 -13.951 1.00 83.56 93 ARG A O 1
ATOM 735 N N . ARG A 1 94 ? 5.257 12.348 -13.387 1.00 78.38 94 ARG A N 1
ATOM 736 C CA . ARG A 1 94 ? 5.581 12.534 -11.959 1.00 78.38 94 ARG A CA 1
ATOM 737 C C . ARG A 1 94 ? 7.036 12.952 -11.746 1.00 78.38 94 ARG A C 1
ATOM 739 O O . ARG A 1 94 ? 7.278 13.817 -10.907 1.00 78.38 94 ARG A O 1
ATOM 746 N N . LYS A 1 95 ? 7.988 12.384 -12.497 1.00 77.38 95 LYS A N 1
ATOM 747 C CA . LYS A 1 95 ? 9.403 12.797 -12.468 1.00 77.38 95 LYS A CA 1
ATOM 748 C C . LYS A 1 95 ? 9.564 14.248 -12.934 1.00 77.38 95 LYS A C 1
ATOM 750 O O . LYS A 1 95 ? 10.162 15.040 -12.214 1.00 77.38 95 LYS A O 1
ATOM 755 N N . ARG A 1 96 ? 8.922 14.633 -14.043 1.00 75.38 96 ARG A N 1
ATOM 756 C CA . ARG A 1 96 ? 8.884 16.026 -14.537 1.00 75.38 96 ARG A CA 1
ATOM 757 C C . ARG A 1 96 ? 8.264 17.001 -13.529 1.00 75.38 96 ARG A C 1
ATOM 759 O O . ARG A 1 96 ? 8.785 18.083 -13.315 1.00 75.38 96 ARG A O 1
ATOM 766 N N . LYS A 1 97 ? 7.192 16.612 -12.833 1.00 65.62 97 LYS A N 1
ATOM 767 C CA . LYS A 1 97 ? 6.597 17.440 -11.763 1.00 65.62 97 LYS A CA 1
ATOM 768 C C . LYS A 1 97 ? 7.477 17.572 -10.512 1.00 65.62 97 LYS A C 1
ATOM 770 O O . LYS A 1 97 ? 7.255 18.482 -9.720 1.00 65.62 97 LYS A O 1
ATOM 775 N N . LYS A 1 98 ? 8.434 16.663 -10.288 1.00 59.34 98 LYS A N 1
ATOM 776 C CA . LYS A 1 98 ? 9.402 16.770 -9.183 1.00 59.34 98 LYS A CA 1
ATOM 777 C C . LYS A 1 98 ? 10.527 17.768 -9.478 1.00 59.34 98 LYS A C 1
ATOM 779 O O . LYS A 1 98 ? 11.065 18.295 -8.513 1.00 59.34 98 LYS A O 1
ATOM 784 N N . SER A 1 99 ? 10.861 18.021 -10.749 1.00 56.84 99 SER A N 1
ATOM 785 C CA . SER A 1 99 ? 11.913 18.976 -11.138 1.00 56.84 99 SER A CA 1
ATOM 786 C C . SER A 1 99 ? 11.445 20.432 -11.149 1.00 56.84 99 SER A C 1
ATOM 788 O O . SER A 1 99 ? 12.270 21.336 -11.151 1.00 56.84 99 SER A O 1
ATOM 790 N N . TRP A 1 100 ? 10.133 20.674 -11.135 1.00 54.59 100 TRP A N 1
ATOM 791 C CA . TRP A 1 100 ? 9.598 22.017 -10.954 1.00 54.59 100 TRP A CA 1
ATOM 792 C C . TRP A 1 100 ? 9.786 22.426 -9.491 1.00 54.59 100 TRP A C 1
ATOM 794 O O . TRP A 1 100 ? 9.442 21.626 -8.608 1.00 54.59 100 TRP A O 1
ATOM 804 N N . PRO A 1 101 ? 10.304 23.636 -9.205 1.00 52.62 101 PRO A N 1
ATOM 805 C CA . PRO 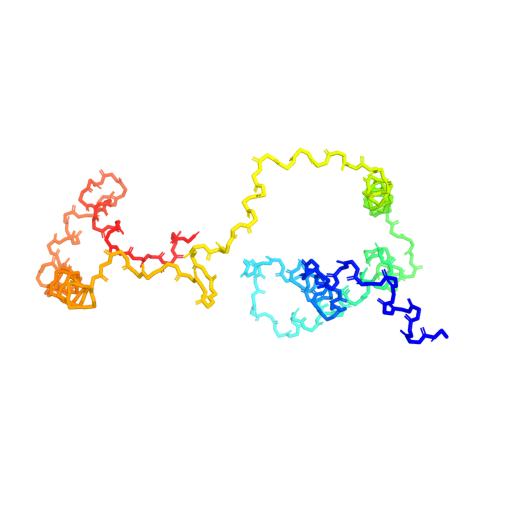A 1 101 ? 10.408 24.127 -7.846 1.00 52.62 101 PRO A CA 1
ATOM 806 C C . PRO A 1 101 ? 8.984 24.287 -7.331 1.00 52.62 101 PRO A C 1
ATOM 808 O O . PRO A 1 101 ? 8.290 25.265 -7.594 1.00 52.62 101 PRO A O 1
ATOM 811 N N . ARG A 1 102 ? 8.496 23.265 -6.628 1.00 57.03 102 ARG A N 1
ATOM 812 C CA . ARG A 1 102 ? 7.273 23.400 -5.859 1.00 57.03 102 ARG A CA 1
ATOM 813 C C . ARG A 1 102 ? 7.598 24.451 -4.816 1.00 57.03 102 ARG A C 1
ATOM 815 O O . ARG A 1 102 ? 8.355 24.158 -3.892 1.00 57.03 102 ARG A O 1
ATOM 822 N N . CYS A 1 103 ? 7.025 25.643 -4.965 1.00 52.94 103 CYS A N 1
ATOM 823 C CA . CYS A 1 103 ? 6.771 26.522 -3.838 1.00 52.94 103 CYS A CA 1
ATOM 824 C C . CYS A 1 103 ? 5.904 25.690 -2.889 1.00 52.94 103 CYS A C 1
ATOM 826 O O . CYS A 1 103 ? 4.683 25.597 -3.030 1.00 52.94 103 CYS A O 1
ATOM 828 N N . ARG A 1 104 ? 6.559 24.905 -2.027 1.00 55.75 104 ARG A N 1
ATOM 829 C CA . ARG A 1 104 ? 5.881 24.172 -0.976 1.00 55.75 104 ARG A CA 1
ATOM 830 C C . ARG A 1 104 ? 5.356 25.287 -0.100 1.00 55.75 104 ARG A C 1
ATOM 832 O O . ARG A 1 104 ? 6.130 25.884 0.639 1.00 55.75 104 ARG A O 1
ATOM 839 N N . LYS A 1 105 ? 4.065 25.589 -0.219 1.00 52.09 105 LYS A N 1
ATOM 840 C CA . LYS A 1 105 ? 3.343 26.253 0.855 1.00 52.09 105 LYS A CA 1
ATOM 841 C C . LYS A 1 105 ? 3.540 25.352 2.071 1.00 52.09 105 LYS A C 1
ATOM 843 O O . LYS A 1 105 ? 2.873 24.332 2.224 1.00 52.09 105 LYS A O 1
ATOM 848 N N . SER A 1 106 ? 4.575 25.663 2.842 1.00 53.06 106 SER A N 1
ATOM 849 C CA . SER A 1 106 ? 4.876 25.110 4.149 1.00 53.06 106 SER A CA 1
ATOM 850 C C . SER A 1 106 ? 3.790 25.639 5.070 1.00 53.06 106 SER A C 1
ATOM 852 O O . SER A 1 106 ? 4.032 26.542 5.860 1.00 53.06 106 SER A O 1
ATOM 854 N N . LEU A 1 107 ? 2.558 25.166 4.893 1.00 54.03 107 LEU A N 1
ATOM 855 C CA . LEU A 1 107 ? 1.470 25.648 5.728 1.00 54.03 107 LEU A CA 1
ATOM 856 C C . LEU A 1 107 ? 1.556 25.057 7.132 1.00 54.03 107 LEU A C 1
ATOM 858 O O . LEU A 1 107 ? 1.026 25.672 8.037 1.00 54.03 107 LEU A O 1
ATOM 862 N N . PHE A 1 108 ? 2.294 23.959 7.341 1.00 51.75 108 PHE A N 1
ATOM 863 C CA . PHE A 1 108 ? 2.481 23.359 8.666 1.00 51.75 108 PHE A CA 1
ATOM 864 C C . PHE A 1 108 ? 3.808 22.595 8.763 1.00 51.75 108 PHE A C 1
ATOM 866 O O . PHE A 1 108 ? 3.829 21.399 9.041 1.00 51.75 108 PHE A O 1
ATOM 873 N N . LEU A 1 109 ? 4.936 23.254 8.486 1.00 49.12 109 LEU A N 1
ATOM 874 C CA . LEU A 1 109 ? 6.211 22.748 8.993 1.00 49.12 109 LEU A CA 1
ATOM 875 C C . LEU A 1 109 ? 6.401 23.360 10.381 1.00 49.12 109 LEU A C 1
ATOM 877 O O . LEU A 1 109 ? 7.142 24.329 10.541 1.00 49.12 109 LEU A O 1
ATOM 881 N N . GLU A 1 110 ? 5.709 22.823 11.388 1.00 52.22 110 GLU A N 1
ATOM 882 C CA . GLU A 1 110 ? 6.231 22.973 12.742 1.00 52.22 110 GLU A CA 1
ATOM 883 C C . GLU A 1 110 ? 7.628 22.345 12.708 1.00 52.22 110 GLU A C 1
ATOM 885 O O . GLU A 1 110 ? 7.787 21.130 12.658 1.00 52.22 110 GLU A O 1
ATOM 890 N N . LYS A 1 111 ? 8.670 23.183 12.694 1.00 54.31 111 LYS A N 1
ATOM 891 C CA . LYS A 1 111 ? 10.068 22.775 12.914 1.00 54.31 111 LYS A CA 1
ATOM 892 C C . LYS A 1 111 ? 10.296 22.291 14.360 1.00 54.31 111 LYS A C 1
ATOM 894 O O . LYS A 1 111 ? 11.435 22.226 14.812 1.00 54.31 111 LYS A O 1
ATOM 899 N N . GLY A 1 112 ? 9.222 22.013 15.097 1.00 59.88 112 GLY A N 1
ATOM 900 C CA . GLY A 1 112 ? 9.237 21.473 16.441 1.00 59.88 112 GLY A CA 1
ATOM 901 C C . GLY A 1 112 ? 9.357 19.957 16.408 1.00 59.88 112 GLY A C 1
ATOM 902 O O . GLY A 1 112 ? 8.974 19.289 15.448 1.00 59.88 112 GLY A O 1
ATOM 903 N N . HIS A 1 113 ? 9.931 19.406 17.466 1.00 60.94 113 HIS A N 1
ATOM 904 C CA . HIS A 1 113 ? 10.002 17.965 17.669 1.00 60.94 113 HIS A CA 1
ATOM 905 C C . HIS A 1 113 ? 8.595 17.359 17.644 1.00 60.94 113 HIS A C 1
ATOM 907 O O . HIS A 1 113 ? 7.639 17.984 18.099 1.00 60.94 113 HIS A O 1
ATOM 913 N N . ASN A 1 114 ? 8.467 16.144 17.109 1.00 62.19 114 ASN A N 1
ATOM 914 C CA . ASN A 1 114 ? 7.194 15.437 17.117 1.00 62.19 114 ASN A CA 1
ATOM 915 C C . ASN A 1 114 ? 6.788 15.170 18.574 1.00 62.19 114 ASN A C 1
ATOM 917 O O . ASN A 1 114 ? 7.393 14.331 19.238 1.00 62.19 114 ASN A O 1
ATOM 921 N N . LYS A 1 115 ? 5.761 15.877 19.056 1.00 71.69 115 LYS A N 1
ATOM 922 C CA . LYS A 1 115 ? 5.249 15.753 20.430 1.00 71.69 115 LYS A CA 1
ATOM 923 C C . LYS A 1 115 ? 4.839 14.320 20.775 1.00 71.69 115 LYS A C 1
ATOM 925 O O . LYS A 1 115 ? 4.924 13.924 21.927 1.00 71.69 115 LYS A O 1
ATOM 930 N N . ASN A 1 116 ? 4.489 13.518 19.769 1.00 65.38 116 ASN A N 1
ATOM 931 C CA . ASN A 1 116 ? 3.984 12.161 19.950 1.00 65.38 116 ASN A CA 1
ATOM 932 C C . ASN A 1 116 ? 5.059 11.068 19.786 1.00 65.38 116 ASN A C 1
ATOM 934 O O . ASN A 1 116 ? 4.754 9.898 20.006 1.00 65.38 116 ASN A O 1
ATOM 938 N N . TYR A 1 117 ? 6.285 11.387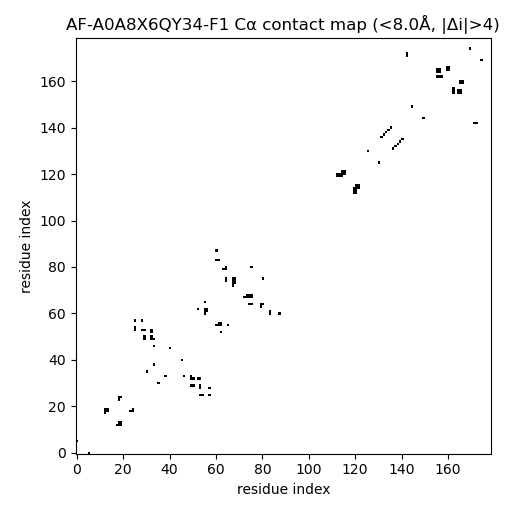 19.335 1.00 60.81 117 TYR A N 1
ATOM 939 C CA . TYR A 1 117 ? 7.310 10.364 19.073 1.00 60.81 117 TYR A CA 1
ATOM 940 C C . TYR A 1 117 ? 8.753 10.884 19.162 1.00 60.81 117 TYR A C 1
ATOM 942 O O . TYR A 1 117 ? 9.083 11.949 18.642 1.00 60.81 117 TYR A O 1
ATOM 950 N N . GLY A 1 118 ? 9.649 10.064 19.719 1.00 70.94 118 GLY A N 1
ATOM 951 C CA . GLY A 1 118 ? 11.087 10.332 19.822 1.00 70.94 118 GLY A CA 1
ATOM 952 C C . GLY A 1 118 ? 11.531 10.770 21.220 1.00 70.94 118 GLY A C 1
ATOM 953 O O . GLY A 1 118 ? 10.748 10.808 22.160 1.00 70.94 118 GLY A O 1
ATOM 954 N N . VAL A 1 119 ? 12.815 11.111 21.360 1.00 71.00 119 VAL A N 1
ATOM 955 C CA . VAL A 1 119 ? 13.454 11.419 22.661 1.00 71.00 119 VAL A CA 1
ATOM 956 C C . VAL A 1 119 ? 12.877 12.679 23.328 1.00 71.00 119 VAL A C 1
ATOM 958 O O . VAL A 1 119 ? 12.968 12.841 24.538 1.00 71.00 119 VAL A O 1
ATOM 961 N N . ARG A 1 120 ? 12.269 13.571 22.537 1.00 70.56 120 ARG A N 1
ATOM 962 C CA . ARG A 1 120 ? 11.610 14.807 22.991 1.00 70.56 120 ARG A CA 1
ATOM 963 C C . ARG A 1 120 ? 10.080 14.713 22.936 1.00 70.56 120 ARG A C 1
ATOM 965 O O . ARG A 1 120 ? 9.427 15.749 22.860 1.00 70.56 120 ARG A O 1
ATOM 972 N N . ALA A 1 121 ? 9.523 13.499 22.898 1.00 78.19 121 ALA A N 1
ATOM 973 C CA . ALA A 1 121 ? 8.081 13.319 22.995 1.00 78.19 121 ALA A CA 1
ATOM 974 C C . ALA A 1 121 ? 7.576 13.896 24.324 1.00 78.19 121 ALA A C 1
ATOM 976 O O . ALA A 1 121 ? 8.243 13.794 25.359 1.00 78.19 121 ALA A O 1
ATOM 977 N N . GLU A 1 122 ? 6.411 14.525 24.271 1.00 77.88 122 GLU A N 1
ATOM 978 C CA . GLU A 1 122 ? 5.730 15.034 25.448 1.00 77.88 122 GLU A CA 1
ATOM 979 C C . GLU A 1 122 ? 5.366 13.844 26.344 1.00 77.88 122 GLU A C 1
ATOM 981 O O . GLU A 1 122 ? 5.028 12.755 25.867 1.00 77.88 122 GLU A O 1
ATOM 986 N N . LYS A 1 123 ? 5.542 14.011 27.657 1.00 69.81 123 LYS A N 1
ATOM 987 C CA . LYS A 1 123 ? 5.228 12.943 28.609 1.00 69.81 123 LYS A CA 1
ATOM 988 C C . LYS A 1 123 ? 3.716 12.664 28.575 1.00 69.81 123 LYS A C 1
ATOM 990 O O . LYS A 1 123 ? 2.958 13.564 28.231 1.00 69.81 123 LYS A O 1
ATOM 995 N N . PRO A 1 124 ? 3.274 11.445 28.934 1.00 70.44 124 PRO A N 1
ATOM 996 C CA . PRO A 1 124 ? 1.855 11.102 28.933 1.00 70.44 124 PRO A CA 1
ATOM 997 C C . PRO A 1 124 ? 1.023 12.114 29.733 1.00 70.44 124 PRO A C 1
ATOM 999 O O . PRO A 1 124 ? 1.440 12.520 30.817 1.00 70.44 124 PRO A O 1
ATOM 1002 N N . ASP A 1 125 ? -0.176 12.446 29.244 1.00 75.00 125 ASP A N 1
ATOM 1003 C CA . ASP A 1 125 ? -1.099 13.404 29.885 1.00 75.00 125 ASP A CA 1
ATOM 1004 C C . ASP A 1 125 ? -1.538 12.991 31.307 1.00 75.00 125 ASP A C 1
ATOM 1006 O O . ASP A 1 125 ? -2.139 13.776 32.040 1.00 75.00 125 ASP A O 1
ATOM 1010 N N . LEU A 1 126 ? -1.287 11.736 31.704 1.00 79.31 126 LEU A N 1
ATOM 1011 C CA . LEU A 1 126 ? -1.629 11.186 33.012 1.00 79.31 126 LEU A CA 1
ATOM 1012 C C . LEU A 1 126 ? -0.389 10.643 33.722 1.00 79.31 126 LEU A C 1
ATOM 1014 O O . LEU A 1 126 ? 0.458 9.998 33.106 1.00 79.31 126 LEU A O 1
ATOM 1018 N N . SER A 1 127 ? -0.337 10.828 35.044 1.00 85.56 127 SER A N 1
ATOM 1019 C CA . SER A 1 127 ? 0.644 10.139 35.881 1.00 85.56 127 SER A CA 1
ATOM 1020 C C . SER A 1 127 ? 0.439 8.622 35.829 1.00 85.56 127 SER A C 1
ATOM 1022 O O . SER A 1 127 ? -0.687 8.133 35.679 1.00 85.56 127 SER A O 1
ATOM 1024 N N . GLU A 1 128 ? 1.533 7.872 35.975 1.00 82.31 128 GLU A N 1
ATOM 1025 C CA . GLU A 1 128 ? 1.532 6.407 35.882 1.00 82.31 128 GLU A CA 1
ATOM 1026 C C . GLU A 1 128 ? 0.584 5.759 36.906 1.00 82.31 128 GLU A C 1
ATOM 1028 O O . GLU A 1 128 ? -0.096 4.780 36.596 1.00 82.31 128 GLU A O 1
ATOM 1033 N N . ASP A 1 129 ? 0.460 6.352 38.095 1.00 84.50 129 ASP A N 1
ATOM 1034 C CA . ASP A 1 129 ? -0.435 5.873 39.150 1.00 84.50 129 ASP A CA 1
ATOM 1035 C C . ASP A 1 129 ? -1.907 6.007 38.749 1.00 84.50 129 ASP A C 1
ATOM 1037 O O . ASP A 1 129 ? -2.682 5.050 38.845 1.00 84.50 129 ASP A O 1
ATOM 1041 N N . ILE A 1 130 ? -2.297 7.175 38.223 1.00 85.62 130 ILE A N 1
ATOM 1042 C CA . ILE A 1 130 ? -3.668 7.421 37.757 1.00 85.62 130 ILE A CA 1
ATOM 1043 C C . ILE A 1 130 ? -3.966 6.545 36.538 1.00 85.62 130 ILE A C 1
ATOM 1045 O O . ILE A 1 130 ? -5.068 6.002 36.413 1.00 85.62 130 ILE A O 1
ATOM 1049 N N . PHE A 1 131 ? -2.994 6.379 35.640 1.00 82.31 131 PHE A N 1
ATOM 1050 C CA . PHE A 1 131 ? -3.120 5.494 34.489 1.00 82.31 131 PHE A CA 1
ATOM 1051 C C . PHE A 1 131 ? -3.330 4.043 34.923 1.00 82.31 131 PHE A C 1
ATOM 1053 O O . PHE A 1 131 ? -4.278 3.398 34.470 1.00 82.31 131 PHE A O 1
ATOM 1060 N N . SER A 1 132 ? -2.510 3.546 35.848 1.00 80.19 132 SER A N 1
ATOM 1061 C CA . SER A 1 132 ? -2.613 2.196 36.396 1.00 80.19 132 SER A CA 1
ATOM 1062 C C . SER A 1 132 ? -3.955 1.962 37.083 1.00 80.19 132 SER A C 1
ATOM 1064 O O . SER A 1 132 ? -4.595 0.943 36.815 1.00 80.19 132 SER A O 1
ATOM 1066 N N . GLN A 1 133 ? -4.436 2.914 37.887 1.00 82.12 133 GLN A N 1
ATOM 1067 C CA . GLN A 1 133 ? -5.754 2.838 38.523 1.00 82.12 133 GLN A CA 1
ATOM 1068 C C . GLN A 1 133 ? -6.894 2.831 37.495 1.00 82.12 133 GLN A C 1
ATOM 1070 O O . GLN A 1 133 ? -7.767 1.963 37.547 1.00 82.12 133 GLN A O 1
ATOM 1075 N N . LYS A 1 134 ? -6.886 3.744 36.513 1.00 80.81 134 LYS A N 1
ATOM 1076 C CA . LYS A 1 134 ? -7.937 3.815 35.480 1.00 80.81 134 LYS A CA 1
ATOM 1077 C C . LYS A 1 134 ? -7.934 2.586 34.566 1.00 80.81 134 LYS A C 1
ATOM 1079 O O . LYS A 1 134 ? -9.000 2.035 34.282 1.00 80.81 134 LYS A O 1
ATOM 1084 N N . LYS A 1 135 ? -6.752 2.136 34.135 1.00 79.00 135 LYS A N 1
ATOM 1085 C CA . LYS A 1 135 ? -6.566 0.963 33.271 1.00 79.00 135 LYS A CA 1
ATOM 1086 C C . LYS A 1 135 ? -6.961 -0.319 33.994 1.00 79.00 135 LYS A C 1
ATOM 1088 O O . LYS A 1 135 ? -7.813 -1.050 33.496 1.00 79.00 135 LYS A O 1
ATOM 1093 N N . LYS A 1 136 ? -6.354 -0.602 35.151 1.00 69.00 136 LYS A N 1
ATOM 1094 C CA . LYS A 1 136 ? -6.575 -1.866 35.868 1.00 69.00 136 LYS A CA 1
ATOM 1095 C C . LYS A 1 136 ? -7.930 -1.902 36.566 1.00 69.00 136 LYS A C 1
ATOM 1097 O O . LYS A 1 136 ? -8.617 -2.908 36.476 1.00 69.00 136 LYS A O 1
ATOM 1102 N N . GLY A 1 137 ? -8.324 -0.816 37.227 1.00 73.38 137 GLY A N 1
ATOM 1103 C CA . GLY A 1 137 ? -9.513 -0.792 38.078 1.00 73.38 137 GLY A CA 1
ATOM 1104 C C . GLY A 1 137 ? -10.821 -0.705 37.301 1.00 73.38 137 GLY A C 1
ATOM 1105 O O . GLY A 1 137 ? -11.733 -1.484 37.555 1.00 73.38 137 GLY A O 1
ATOM 1106 N N . ARG A 1 138 ? -10.931 0.220 36.339 1.00 75.75 138 ARG A N 1
ATOM 1107 C CA . ARG A 1 138 ? -12.203 0.490 35.646 1.00 75.75 138 ARG A CA 1
ATOM 1108 C C . ARG A 1 138 ? -12.320 -0.232 34.310 1.00 75.75 138 ARG A C 1
ATOM 1110 O O . ARG A 1 138 ? -13.368 -0.787 34.003 1.00 75.75 138 ARG A O 1
ATOM 1117 N N . LEU A 1 139 ? -11.268 -0.210 33.494 1.00 80.25 139 LEU A N 1
ATOM 1118 C CA . LEU A 1 139 ? -11.357 -0.754 32.139 1.00 80.25 139 LEU A CA 1
ATOM 1119 C C . LEU A 1 139 ? -11.368 -2.288 32.142 1.00 80.25 139 LEU A C 1
ATOM 1121 O O . LEU A 1 139 ? -12.244 -2.884 31.523 1.00 80.25 139 LEU A O 1
ATOM 1125 N N . LEU A 1 140 ? -10.439 -2.929 32.862 1.00 81.75 140 LEU A N 1
ATOM 1126 C CA . LEU A 1 140 ? -10.371 -4.395 32.910 1.00 81.75 140 LEU A CA 1
ATOM 1127 C C . LEU A 1 140 ? -11.590 -5.018 33.596 1.00 81.75 140 LEU A C 1
ATOM 1129 O O . LEU A 1 140 ? -12.108 -6.002 33.081 1.00 81.75 140 LEU A O 1
ATOM 1133 N N . SER A 1 141 ? -12.090 -4.425 34.683 1.00 81.38 141 SER A N 1
ATOM 1134 C CA . SER A 1 141 ? -13.314 -4.899 35.348 1.00 81.38 141 SER A CA 1
ATOM 1135 C C . SER A 1 141 ? -14.531 -4.827 34.424 1.00 81.38 141 SER A C 1
ATOM 1137 O O . SER A 1 141 ? -15.279 -5.789 34.327 1.00 81.38 141 SER A O 1
ATOM 1139 N N . THR A 1 142 ? -14.677 -3.748 33.647 1.00 81.12 142 THR A N 1
ATOM 1140 C CA . THR A 1 142 ? -15.767 -3.623 32.657 1.00 81.12 142 THR A CA 1
ATOM 1141 C C . THR A 1 142 ? -15.658 -4.666 31.531 1.00 81.12 142 THR A C 1
ATOM 1143 O O . THR A 1 142 ? -16.658 -5.038 30.917 1.00 81.12 142 THR A O 1
ATOM 1146 N N . LEU A 1 143 ? -14.445 -5.135 31.222 1.00 80.69 143 LEU A N 1
ATOM 1147 C CA . LEU A 1 143 ? -14.210 -6.172 30.213 1.00 80.69 143 LEU A CA 1
ATOM 1148 C C . LEU A 1 143 ? -14.401 -7.592 30.771 1.00 80.69 143 LEU A C 1
ATOM 1150 O O . LEU A 1 143 ? -14.769 -8.498 30.017 1.00 80.69 143 LEU A O 1
ATOM 1154 N N . GLN A 1 144 ? -14.162 -7.793 32.067 1.00 84.88 144 GLN A N 1
ATOM 1155 C CA . GLN A 1 144 ? -14.326 -9.064 32.766 1.00 84.88 144 GLN A CA 1
ATOM 1156 C C . GLN A 1 144 ? -15.790 -9.289 33.154 1.00 84.88 144 GLN A C 1
ATOM 1158 O O . GLN A 1 144 ? -16.200 -9.039 34.278 1.00 84.88 144 GLN A O 1
ATOM 1163 N N . LEU A 1 145 ? -16.575 -9.803 32.208 1.00 85.12 145 LEU A N 1
ATOM 1164 C CA . LEU A 1 145 ? -17.963 -10.191 32.460 1.00 85.12 145 LEU A CA 1
ATOM 1165 C C . LEU A 1 145 ? -18.068 -11.618 32.998 1.00 85.12 145 LEU A C 1
ATOM 1167 O O . LEU A 1 145 ? -17.391 -12.526 32.483 1.00 85.12 145 LEU A O 1
ATOM 1171 N N . SER A 1 146 ? -18.988 -11.830 33.935 1.00 90.56 146 SER A N 1
ATOM 1172 C CA . SER A 1 146 ? -19.395 -13.157 34.398 1.00 90.56 146 SER A CA 1
ATOM 1173 C C . SER A 1 146 ? -20.131 -13.933 33.295 1.00 90.56 146 SER A C 1
ATOM 1175 O O . SER A 1 146 ? -20.567 -13.381 32.280 1.00 90.56 146 SER A O 1
ATOM 1177 N N . ILE A 1 147 ? -20.269 -15.249 33.464 1.00 91.56 147 ILE A N 1
ATOM 1178 C CA . ILE A 1 147 ? -20.974 -16.103 32.491 1.00 91.56 147 ILE A CA 1
ATOM 1179 C C . ILE A 1 147 ? -22.452 -15.696 32.371 1.00 91.56 147 ILE A C 1
ATOM 1181 O O . ILE A 1 147 ? -23.021 -15.724 31.279 1.00 91.56 147 ILE A O 1
ATOM 1185 N N . GLU A 1 148 ? -23.069 -15.288 33.475 1.00 93.62 148 GLU A N 1
ATOM 1186 C CA . GLU A 1 148 ? -24.474 -14.877 33.534 1.00 93.62 148 GLU A CA 1
ATOM 1187 C C . GLU A 1 148 ? -24.697 -13.541 32.824 1.00 93.62 148 GLU A C 1
ATOM 1189 O O . GLU A 1 148 ? -25.621 -13.405 32.017 1.00 93.62 148 GLU A O 1
ATOM 1194 N N . GLU A 1 149 ? -23.799 -12.581 33.046 1.00 90.00 149 GLU A N 1
ATOM 1195 C CA . GLU A 1 149 ? -23.827 -11.282 32.374 1.00 90.00 149 GLU A CA 1
ATOM 1196 C C . GLU A 1 149 ? -23.657 -11.440 30.864 1.00 90.00 149 GLU A C 1
ATOM 1198 O O . GLU A 1 149 ? -24.389 -10.818 30.093 1.00 90.00 149 GLU A O 1
ATOM 1203 N N . ARG A 1 150 ? -22.758 -12.331 30.425 1.00 88.56 150 ARG A N 1
ATOM 1204 C CA . ARG A 1 150 ? -22.587 -12.649 28.999 1.00 88.56 150 ARG A CA 1
ATOM 1205 C C . ARG A 1 150 ? -23.878 -13.176 28.383 1.00 88.56 150 ARG A C 1
ATOM 1207 O O . ARG A 1 150 ? -24.293 -12.658 27.352 1.00 88.56 150 ARG A O 1
ATOM 1214 N N . LYS A 1 151 ? -24.542 -14.140 29.032 1.00 93.44 151 LYS A N 1
ATOM 1215 C CA . LYS A 1 151 ? -25.828 -14.688 28.561 1.00 93.44 151 LYS A CA 1
ATOM 1216 C C . LYS A 1 151 ? -26.928 -13.621 28.523 1.00 93.44 151 LYS A C 1
ATOM 1218 O O . LYS A 1 151 ? -27.748 -13.603 27.609 1.00 93.44 151 LYS A O 1
ATOM 1223 N N . SER A 1 152 ? -26.953 -12.718 29.502 1.00 93.94 152 SER A N 1
ATOM 1224 C CA . SER A 1 152 ? -27.908 -11.603 29.547 1.00 93.94 152 SER A CA 1
ATOM 1225 C C . SER A 1 152 ? -27.688 -10.618 28.395 1.00 93.94 152 SER A C 1
ATOM 1227 O O . SER A 1 152 ? -28.638 -10.252 27.699 1.00 93.94 152 SER A O 1
ATOM 1229 N N . ILE A 1 153 ? -26.432 -10.233 28.146 1.00 90.81 153 ILE A N 1
ATOM 1230 C CA . ILE A 1 153 ? -26.060 -9.351 27.033 1.00 90.81 153 ILE A CA 1
ATOM 1231 C C . ILE A 1 153 ? -26.373 -10.024 25.697 1.00 90.81 153 ILE A C 1
ATOM 1233 O O . ILE A 1 153 ? -26.958 -9.379 24.831 1.00 90.81 153 ILE A O 1
ATOM 1237 N N . GLU A 1 154 ? -26.057 -11.308 25.534 1.00 91.00 154 GLU A N 1
ATOM 1238 C CA . GLU A 1 154 ? -26.368 -12.082 24.329 1.00 91.00 154 GLU A CA 1
ATOM 1239 C C . GLU A 1 154 ? -27.863 -12.012 23.994 1.00 91.00 154 GLU A C 1
ATOM 1241 O O . GLU A 1 154 ? -28.224 -11.557 22.909 1.00 91.00 154 GLU A O 1
ATOM 1246 N N . ARG A 1 155 ? -28.742 -12.325 24.958 1.00 93.31 155 ARG A N 1
ATOM 1247 C CA . ARG A 1 155 ? -30.203 -12.241 24.772 1.00 93.31 155 ARG A CA 1
ATOM 1248 C C . ARG A 1 155 ? -30.683 -10.827 24.437 1.00 93.31 155 ARG A C 1
ATOM 1250 O O . ARG A 1 155 ? -31.557 -10.660 23.594 1.00 93.31 155 ARG A O 1
ATOM 1257 N N . LYS A 1 156 ? -30.115 -9.798 25.070 1.00 91.69 156 LYS A N 1
ATOM 1258 C CA . LYS A 1 156 ? -30.492 -8.390 24.835 1.00 91.69 156 LYS A CA 1
ATOM 1259 C C . LYS A 1 156 ? -29.932 -7.811 23.531 1.00 91.69 156 LYS A C 1
ATOM 1261 O O . LYS A 1 156 ? -30.354 -6.740 23.093 1.00 91.69 156 LYS A O 1
ATOM 1266 N N . THR A 1 157 ? -28.962 -8.482 22.915 1.00 91.00 157 THR A N 1
ATOM 1267 C CA . THR A 1 157 ? -28.267 -8.007 21.711 1.00 91.00 157 THR A CA 1
ATOM 1268 C C . THR A 1 157 ? -28.473 -8.906 20.493 1.00 91.00 157 THR A C 1
ATOM 1270 O O . THR A 1 157 ? -27.772 -8.743 19.494 1.00 91.00 157 THR A O 1
ATOM 1273 N N . VAL A 1 158 ? -29.487 -9.780 20.530 1.00 92.31 158 VAL A N 1
ATOM 1274 C CA . VAL A 1 158 ? -29.875 -10.681 19.428 1.00 92.31 158 VAL A CA 1
ATOM 1275 C C . VAL A 1 158 ? -30.063 -9.932 18.105 1.00 92.31 158 VAL A C 1
ATOM 1277 O O . VAL A 1 158 ? -29.619 -10.399 17.061 1.00 92.31 158 VAL A O 1
ATOM 1280 N N . GLU A 1 159 ? -30.643 -8.730 18.138 1.00 90.69 159 GLU A N 1
ATOM 1281 C CA . GLU A 1 159 ? -30.889 -7.913 16.938 1.00 90.69 159 GLU A CA 1
ATOM 1282 C C . GLU A 1 159 ? -29.643 -7.174 16.404 1.00 90.69 159 GLU A C 1
ATOM 1284 O O . GLU A 1 159 ? -29.724 -6.393 15.447 1.00 90.69 159 GLU A O 1
ATOM 1289 N N . GLN A 1 160 ? -28.480 -7.395 17.025 1.00 86.94 160 GLN A N 1
ATOM 1290 C CA . GLN A 1 160 ? -27.177 -6.875 16.617 1.00 86.94 160 GLN A CA 1
ATOM 1291 C C . GLN A 1 160 ? -27.208 -5.365 16.323 1.00 86.94 160 GLN A C 1
ATOM 1293 O O . GLN A 1 160 ? -27.469 -4.561 17.213 1.00 86.94 160 GLN A O 1
ATOM 1298 N N . ARG A 1 161 ? -26.980 -4.955 15.064 1.00 85.12 161 ARG A N 1
ATOM 1299 C CA . ARG A 1 161 ? -26.876 -3.549 14.637 1.00 85.12 161 ARG A CA 1
ATOM 1300 C C . ARG A 1 161 ? -28.107 -2.708 14.986 1.00 85.12 161 ARG A C 1
ATOM 1302 O O . ARG A 1 161 ? -27.962 -1.498 15.171 1.00 85.12 161 ARG A O 1
ATOM 1309 N N . LYS A 1 162 ? -29.292 -3.321 15.067 1.00 89.19 162 LYS A N 1
ATOM 1310 C CA . LYS A 1 162 ? -30.536 -2.625 15.431 1.00 89.19 162 LYS A 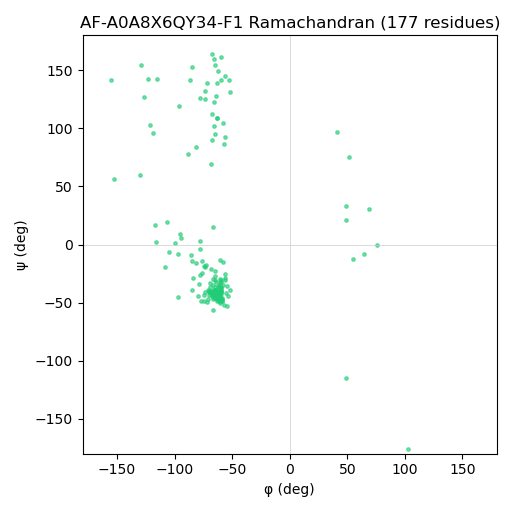CA 1
ATOM 1311 C C . LYS A 1 162 ? -30.626 -2.345 16.935 1.00 89.19 162 LYS A C 1
ATOM 1313 O O . LYS A 1 162 ? -31.225 -1.347 17.324 1.00 89.19 162 LYS A O 1
ATOM 1318 N N . SER A 1 163 ? -29.938 -3.128 17.769 1.00 91.44 163 SER A N 1
ATOM 1319 C CA . SER A 1 163 ? -29.888 -2.915 19.215 1.00 91.44 163 SER A CA 1
ATOM 1320 C C . SER A 1 163 ? -28.916 -1.774 19.577 1.00 91.44 163 SER A C 1
ATOM 1322 O O . SER A 1 163 ? -27.744 -1.790 19.176 1.00 91.44 163 SER A O 1
ATOM 1324 N N . PRO A 1 164 ? -29.351 -0.754 20.341 1.00 92.25 164 PRO A N 1
ATOM 1325 C CA . PRO A 1 164 ? -28.452 0.286 20.842 1.00 92.25 164 PRO A CA 1
ATOM 1326 C C . PRO A 1 164 ? -27.417 -0.291 21.816 1.00 92.25 164 PRO A C 1
ATOM 1328 O O . PRO A 1 164 ? -26.236 0.045 21.715 1.00 92.25 164 PRO A O 1
ATOM 1331 N N . LEU A 1 165 ? -27.831 -1.239 22.665 1.00 91.12 165 LEU A N 1
ATOM 1332 C CA . LEU A 1 165 ? -26.959 -1.914 23.626 1.00 91.12 165 LEU A CA 1
ATOM 1333 C C . LEU A 1 165 ? -25.821 -2.661 22.921 1.00 91.12 165 LEU A C 1
ATOM 1335 O O . LEU A 1 165 ? -24.668 -2.569 23.332 1.00 91.12 165 LEU A O 1
ATOM 1339 N N . TRP A 1 166 ? -26.113 -3.334 21.804 1.00 90.19 166 TRP A N 1
ATOM 1340 C CA . TRP A 1 166 ? -25.085 -4.014 21.012 1.00 90.19 166 TRP A CA 1
ATOM 1341 C C . TRP A 1 166 ? -24.014 -3.041 20.505 1.00 90.19 166 TRP A C 1
ATOM 1343 O O . TRP A 1 166 ? -22.826 -3.350 20.554 1.00 90.19 166 TRP A O 1
ATOM 1353 N N . ARG A 1 167 ? -24.404 -1.837 20.060 1.00 88.62 167 ARG A N 1
ATOM 1354 C CA . ARG A 1 167 ? -23.458 -0.809 19.585 1.00 88.62 167 ARG A CA 1
ATOM 1355 C C . ARG A 1 167 ? -22.573 -0.269 20.705 1.00 88.62 167 ARG A C 1
ATOM 1357 O O . ARG A 1 167 ? -21.422 0.086 20.455 1.00 88.62 167 ARG A O 1
ATOM 1364 N N . GLU A 1 168 ? -23.096 -0.157 21.919 1.00 89.44 168 GLU A N 1
ATOM 1365 C CA . GLU A 1 168 ? -22.318 0.262 23.089 1.00 89.44 168 GLU A CA 1
ATOM 1366 C C . GLU A 1 168 ? -21.344 -0.822 23.535 1.00 89.44 168 GLU A C 1
ATOM 1368 O O . GLU A 1 168 ? -20.150 -0.558 23.675 1.00 89.44 168 GLU A O 1
ATOM 1373 N N . GLU A 1 169 ? -21.823 -2.056 23.679 1.00 88.12 169 GLU A N 1
ATOM 1374 C CA . GLU A 1 169 ? -20.995 -3.204 24.042 1.00 88.12 169 GLU A CA 1
ATOM 1375 C C . GLU A 1 169 ? -19.899 -3.462 23.002 1.00 88.12 169 GLU A C 1
ATOM 1377 O O . GLU A 1 169 ? -18.757 -3.774 23.350 1.00 88.12 169 GLU A O 1
ATOM 1382 N N . ARG A 1 170 ? -20.201 -3.259 21.719 1.00 85.38 170 ARG A N 1
ATOM 1383 C CA . ARG A 1 170 ? -19.211 -3.363 20.649 1.00 85.38 170 ARG A CA 1
ATOM 1384 C C . ARG A 1 170 ? -18.177 -2.241 20.693 1.00 85.38 170 ARG A C 1
ATOM 1386 O O . ARG A 1 170 ? -17.003 -2.528 20.527 1.00 85.38 170 ARG A O 1
ATOM 1393 N N . ARG A 1 171 ? -18.561 -0.990 20.977 1.00 84.00 171 ARG A N 1
ATOM 1394 C CA . ARG A 1 171 ? -17.605 0.133 21.105 1.00 84.00 171 ARG A CA 1
ATOM 1395 C C . ARG A 1 171 ? -16.575 -0.077 22.217 1.00 84.00 171 ARG A C 1
ATOM 1397 O O . ARG A 1 171 ? -15.456 0.407 22.103 1.00 84.00 171 ARG A O 1
ATOM 1404 N N . LYS A 1 172 ? -16.937 -0.810 23.273 1.00 84.12 172 LYS A N 1
ATOM 1405 C CA . LYS A 1 172 ? -16.026 -1.150 24.378 1.00 84.12 172 LYS A CA 1
ATOM 1406 C C . LYS A 1 172 ? -14.969 -2.196 23.989 1.00 84.12 172 LYS A C 1
ATOM 1408 O O . LYS A 1 172 ? -13.991 -2.346 24.715 1.00 84.12 172 LYS A O 1
ATOM 1413 N N . ARG A 1 173 ? -15.159 -2.949 22.895 1.00 78.31 173 ARG A N 1
ATOM 1414 C CA . ARG A 1 173 ? -14.353 -4.134 22.553 1.00 78.31 173 ARG A CA 1
ATOM 1415 C C . ARG A 1 173 ? -13.782 -4.032 21.143 1.00 78.31 173 ARG A C 1
ATOM 1417 O O . ARG A 1 173 ? -14.513 -3.872 20.173 1.00 78.31 173 ARG A O 1
ATOM 1424 N N . LEU A 1 174 ? -12.471 -4.208 21.015 1.00 68.31 174 LEU A N 1
ATOM 1425 C CA . LEU A 1 174 ? -11.841 -4.358 19.706 1.00 68.31 174 LEU A CA 1
ATOM 1426 C C . LEU A 1 174 ? -12.325 -5.664 19.065 1.00 68.31 174 LEU A C 1
ATOM 1428 O O . LEU A 1 174 ? -12.166 -6.741 19.637 1.00 68.31 174 LEU A O 1
ATOM 1432 N N . THR A 1 175 ? -12.921 -5.570 17.878 1.00 62.34 175 THR A N 1
ATOM 1433 C CA . THR A 1 175 ? -13.299 -6.740 17.076 1.00 62.34 175 THR A CA 1
ATOM 1434 C C . THR A 1 175 ? -12.493 -6.734 15.788 1.00 62.34 175 THR A C 1
ATOM 1436 O O . THR A 1 175 ? -12.271 -5.678 15.207 1.00 62.34 175 THR A O 1
ATOM 1439 N N . ALA A 1 176 ? -12.079 -7.909 15.308 1.00 50.75 176 ALA A N 1
ATOM 1440 C CA . ALA A 1 176 ? -11.239 -8.047 14.111 1.00 50.75 176 ALA A CA 1
ATOM 1441 C C . ALA A 1 176 ? -11.845 -7.437 12.826 1.00 50.75 176 ALA A C 1
ATOM 1443 O O . ALA A 1 176 ? -11.147 -7.257 11.833 1.00 50.75 176 ALA A O 1
ATOM 1444 N N . SER A 1 177 ? -13.143 -7.136 12.838 1.00 51.88 177 SER A N 1
ATOM 1445 C CA . SER A 1 177 ? -13.886 -6.507 11.744 1.00 51.88 177 SER A CA 1
ATOM 1446 C C . SER A 1 177 ? -13.824 -4.973 11.707 1.00 51.88 177 SER A C 1
ATOM 1448 O O . SER A 1 177 ? -14.200 -4.416 10.683 1.00 51.88 177 SER A O 1
ATOM 1450 N N . ASP A 1 178 ? -13.377 -4.305 12.777 1.00 47.59 178 ASP A N 1
ATOM 1451 C CA . ASP A 1 178 ? -13.172 -2.846 12.822 1.00 47.59 178 ASP A CA 1
ATOM 1452 C C . ASP A 1 178 ? -11.691 -2.556 13.107 1.00 47.59 178 ASP A C 1
ATOM 1454 O O . ASP A 1 178 ? -11.243 -2.582 14.255 1.00 47.59 178 ASP A O 1
ATOM 1458 N N . PHE A 1 179 ? -10.943 -2.325 12.028 1.00 45.97 179 PHE A N 1
ATOM 1459 C CA . PHE A 1 179 ? -9.569 -1.825 12.000 1.00 45.97 179 PHE A CA 1
ATOM 1460 C C . PHE A 1 179 ? -9.447 -0.774 10.899 1.00 45.97 179 PHE A C 1
ATOM 1462 O O . PHE A 1 179 ? -9.988 -1.028 9.794 1.00 45.97 179 PHE A O 1
#

Foldseek 3Di:
DDPVVVCVVCVVCVVVVNPPDPVVVLVVLLCVLVVPPDPDPPDPCSSVVSSVLSVCCVVPLLSVQVVCCVPPVDGDDPVSVVVSVVVVVVVVVVVVVVPPPPPPPCVDPPVDDDCCDDPNHPDDPDDPVVVCCCVVPPLVVVVDDDPVVVVVLCVQCVVQPVRPSNVVVVVSDDDPVPD

Nearest PDB structures (foldseek):
  6pep-assembly1_0  TM=3.370E-01  e=9.350E+00  Salmonella enterica subsp. enterica serovar Typhimurium str. LT2

pLDDT: mean 76.28, std 14.02, range [45.97, 94.56]